Protein AF-0000000080887500 (afdb_homodimer)

Nearest PDB structures (foldseek):
  8gl3-assembly1_A  TM=4.045E-01  e=1.034E+00  synthetic construct
  7uwa-assembly1_i  TM=2.915E-01  e=1.953E+00  Citrus x limon
  6ek8-assembly1_A  TM=2.370E-01  e=5.730E+00  Yersinia enterocolitica
  8gl3-assembly1_A  TM=3.906E-01  e=2.139E+00  synthetic construct
  7uwa-assembly1_i  TM=2.829E-01  e=1.376E+00  Citrus x limon

Organism: NCBI:txid3140254

Structure (mmCIF, N/CA/C/O backbone):
data_AF-0000000080887500-model_v1
#
loop_
_entity.id
_entity.type
_entity.pdbx_description
1 polymer 'Uncharacterized protein'
#
loop_
_atom_site.group_PDB
_atom_site.id
_atom_site.type_symbol
_atom_site.label_atom_id
_atom_site.label_alt_id
_atom_site.label_comp_id
_atom_site.label_asym_id
_atom_site.label_entity_id
_atom_site.label_seq_id
_atom_site.pdbx_PDB_ins_code
_atom_site.Cartn_x
_atom_site.Cartn_y
_atom_site.Cartn_z
_atom_site.occupancy
_atom_site.B_iso_or_equiv
_atom_site.auth_seq_id
_atom_site.auth_comp_id
_atom_site.auth_asym_id
_atom_site.auth_atom_id
_atom_site.pdbx_PDB_model_num
ATOM 1 N N . MET A 1 1 ? 7.699 -33.688 1.015 1 48.28 1 MET A N 1
ATOM 2 C CA . MET A 1 1 ? 7.523 -32.812 2.164 1 48.28 1 MET A CA 1
ATOM 3 C C . MET A 1 1 ? 8.07 -31.422 1.868 1 48.28 1 MET A C 1
ATOM 5 O O . MET A 1 1 ? 7.48 -30.422 2.273 1 48.28 1 MET A O 1
ATOM 9 N N . ALA A 1 2 ? 9.141 -31.25 1.022 1 65.19 2 ALA A N 1
ATOM 10 C CA . ALA A 1 2 ? 9.93 -30.047 0.788 1 65.19 2 ALA A CA 1
ATOM 11 C C . ALA A 1 2 ? 9.258 -29.156 -0.25 1 65.19 2 ALA A C 1
ATOM 13 O O . ALA A 1 2 ? 9.281 -27.922 -0.126 1 65.19 2 ALA A O 1
ATOM 14 N N . ARG A 1 3 ? 8.344 -29.688 -0.955 1 78.69 3 ARG A N 1
ATOM 15 C CA . ARG A 1 3 ? 7.863 -28.938 -2.109 1 78.69 3 ARG A CA 1
ATOM 16 C C . ARG A 1 3 ? 6.805 -27.922 -1.699 1 78.69 3 ARG A C 1
ATOM 18 O O . ARG A 1 3 ? 6.902 -26.75 -2.049 1 78.69 3 ARG A O 1
ATOM 25 N N . PRO A 1 4 ? 5.969 -28.375 -0.811 1 80.69 4 PRO A N 1
ATOM 26 C CA . PRO A 1 4 ? 4.965 -27.406 -0.384 1 80.69 4 PRO A CA 1
ATOM 27 C C . PRO A 1 4 ? 5.57 -26.25 0.413 1 80.69 4 PRO A C 1
ATOM 29 O O . PRO A 1 4 ? 5.094 -25.109 0.322 1 80.69 4 PRO A O 1
ATOM 32 N N . PHE A 1 5 ? 6.551 -26.578 1.214 1 86.88 5 PHE A N 1
ATOM 33 C CA . PHE A 1 5 ? 7.195 -25.531 2.006 1 86.88 5 PHE A CA 1
ATOM 34 C C . PHE A 1 5 ? 7.902 -24.531 1.106 1 86.88 5 PHE A C 1
ATOM 36 O O . PHE A 1 5 ? 7.852 -23.328 1.354 1 86.88 5 PHE A O 1
ATOM 43 N N . ILE A 1 6 ? 8.531 -24.969 0.143 1 86.94 6 ILE A N 1
ATOM 44 C CA . ILE A 1 6 ? 9.219 -24.094 -0.804 1 86.94 6 ILE A CA 1
ATOM 45 C C . ILE A 1 6 ? 8.211 -23.188 -1.506 1 86.94 6 ILE A C 1
ATOM 47 O O . ILE A 1 6 ? 8.461 -22 -1.705 1 86.94 6 ILE A O 1
ATOM 51 N N . ALA A 1 7 ? 7.09 -23.703 -1.762 1 86.5 7 ALA A N 1
ATOM 52 C CA . ALA A 1 7 ? 6.039 -22.922 -2.424 1 86.5 7 ALA A CA 1
ATOM 53 C C . ALA A 1 7 ? 5.512 -21.828 -1.511 1 86.5 7 ALA A C 1
ATOM 55 O O . ALA A 1 7 ? 5.266 -20.703 -1.961 1 86.5 7 ALA A O 1
ATOM 56 N N . VAL A 1 8 ? 5.332 -22.188 -0.29 1 90.38 8 VAL A N 1
ATOM 57 C CA . VAL A 1 8 ? 4.805 -21.234 0.681 1 90.38 8 VAL A CA 1
ATOM 58 C C . VAL A 1 8 ? 5.82 -20.109 0.909 1 90.38 8 VAL A C 1
ATOM 60 O O . VAL A 1 8 ? 5.449 -18.938 0.999 1 90.38 8 VAL A O 1
ATOM 63 N N . THR A 1 9 ? 7.098 -20.453 1.052 1 92.38 9 THR A N 1
ATOM 64 C CA . THR A 1 9 ? 8.117 -19.453 1.284 1 92.38 9 THR A CA 1
ATOM 65 C C . THR A 1 9 ? 8.242 -18.516 0.081 1 92.38 9 THR A C 1
ATOM 67 O O . THR A 1 9 ? 8.445 -17.312 0.24 1 92.38 9 THR A O 1
ATOM 70 N N . LYS A 1 10 ? 8.117 -19.078 -1.082 1 90.62 10 LYS A N 1
ATOM 71 C CA . LYS A 1 10 ? 8.133 -18.25 -2.285 1 90.62 10 LYS A CA 1
ATOM 72 C C . LYS A 1 10 ? 6.93 -17.312 -2.311 1 90.62 10 LYS A C 1
ATOM 74 O O . LYS A 1 10 ? 7.066 -16.141 -2.664 1 90.62 10 LYS A O 1
ATOM 79 N N . PHE A 1 11 ? 5.852 -17.875 -1.937 1 91.5 11 PHE A N 1
ATOM 80 C CA . PHE A 1 11 ? 4.621 -17.094 -1.873 1 91.5 11 PHE A CA 1
ATOM 81 C C . PHE A 1 11 ? 4.766 -15.938 -0.903 1 91.5 11 PHE A C 1
ATOM 83 O O . PHE A 1 11 ? 4.434 -14.797 -1.24 1 91.5 11 PHE A O 1
ATOM 90 N N . VAL A 1 12 ? 5.219 -16.125 0.231 1 94.94 12 VAL A N 1
ATOM 91 C CA . VAL A 1 12 ? 5.379 -15.125 1.271 1 94.94 12 VAL A CA 1
ATOM 92 C C . VAL A 1 12 ? 6.379 -14.062 0.812 1 94.94 12 VAL A C 1
ATOM 94 O O . VAL A 1 12 ? 6.164 -12.867 1.018 1 94.94 12 VAL A O 1
ATOM 97 N N . GLY A 1 13 ? 7.461 -14.531 0.219 1 96.12 13 GLY A N 1
ATOM 98 C CA . GLY A 1 13 ? 8.469 -13.602 -0.266 1 96.12 13 GLY A CA 1
ATOM 99 C C . GLY A 1 13 ? 7.945 -12.641 -1.316 1 96.12 13 GLY A C 1
ATOM 100 O O . GLY A 1 13 ? 8.141 -11.43 -1.21 1 96.12 13 GLY A O 1
ATOM 101 N N . VAL A 1 14 ? 7.188 -13.164 -2.23 1 94.31 14 VAL A N 1
ATOM 102 C CA . VAL A 1 14 ? 6.695 -12.359 -3.344 1 94.31 14 VAL A CA 1
ATOM 103 C C . VAL A 1 14 ? 5.598 -11.414 -2.855 1 94.31 14 VAL A C 1
ATOM 105 O O . VAL A 1 14 ? 5.566 -10.242 -3.234 1 94.31 14 VAL A O 1
ATOM 108 N N . CYS A 1 15 ? 4.766 -11.867 -2.016 1 95.81 15 CYS A N 1
ATOM 109 C CA . CYS A 1 15 ? 3.717 -11.016 -1.458 1 95.81 15 CYS A CA 1
ATOM 110 C C . CYS A 1 15 ? 4.312 -9.875 -0.643 1 95.81 15 CYS A C 1
ATOM 112 O O . CYS A 1 15 ? 3.828 -8.742 -0.702 1 95.81 15 CYS A O 1
ATOM 114 N N . SER A 1 16 ? 5.336 -10.203 0.088 1 97.62 16 SER A N 1
ATOM 115 C CA . SER A 1 16 ? 6 -9.172 0.876 1 97.62 16 SER A CA 1
ATOM 116 C C . SER A 1 16 ? 6.629 -8.109 -0.021 1 97.62 16 SER A C 1
ATOM 118 O O . SER A 1 16 ? 6.566 -6.914 0.279 1 97.62 16 SER A O 1
ATOM 120 N N . LEU A 1 17 ? 7.191 -8.539 -1.079 1 97.25 17 LEU A N 1
ATOM 121 C CA . LEU A 1 17 ? 7.789 -7.613 -2.031 1 97.25 17 LEU A CA 1
ATOM 122 C C . LEU A 1 17 ? 6.723 -6.742 -2.688 1 97.25 17 LEU A C 1
ATOM 124 O O . LEU A 1 17 ? 6.949 -5.555 -2.934 1 97.25 17 LEU A O 1
ATOM 128 N N . GLY A 1 18 ? 5.645 -7.344 -2.996 1 97.25 18 GLY A N 1
ATOM 129 C CA . GLY A 1 18 ? 4.539 -6.574 -3.545 1 97.25 18 GLY A CA 1
ATOM 130 C C . GLY A 1 18 ? 4.031 -5.5 -2.602 1 97.25 18 GLY A C 1
ATOM 131 O O . GLY A 1 18 ? 3.809 -4.359 -3.012 1 97.25 18 GLY A O 1
ATOM 132 N N . LEU A 1 19 ? 3.85 -5.84 -1.393 1 96.88 19 LEU A N 1
ATOM 133 C CA . LEU A 1 19 ? 3.42 -4.887 -0.375 1 96.88 19 LEU A CA 1
ATOM 134 C C . LEU A 1 19 ? 4.445 -3.771 -0.21 1 96.88 19 LEU A C 1
ATOM 136 O O . LEU A 1 19 ? 4.082 -2.596 -0.129 1 96.88 19 LEU A O 1
ATOM 140 N N . LEU A 1 20 ? 5.691 -4.16 -0.183 1 97.44 20 LEU A N 1
ATOM 141 C CA . LEU A 1 20 ? 6.773 -3.191 -0.056 1 97.44 20 LEU A CA 1
ATOM 142 C C . LEU A 1 20 ? 6.742 -2.189 -1.206 1 97.44 20 LEU A C 1
ATOM 144 O O . LEU A 1 20 ? 6.914 -0.987 -0.993 1 97.44 20 LEU A O 1
ATOM 148 N N . THR A 1 21 ? 6.566 -2.631 -2.348 1 97.31 21 THR A N 1
ATOM 149 C CA . THR A 1 21 ? 6.531 -1.783 -3.533 1 97.31 21 THR A CA 1
ATOM 150 C C . THR A 1 21 ? 5.34 -0.83 -3.48 1 97.31 21 THR A C 1
ATOM 152 O O . THR A 1 21 ? 5.477 0.362 -3.762 1 97.31 21 THR A O 1
ATOM 155 N N . GLY A 1 22 ? 4.188 -1.375 -3.131 1 96.5 22 GLY A N 1
ATOM 156 C CA . GLY A 1 22 ? 3.006 -0.537 -3.006 1 96.5 22 GLY A CA 1
ATOM 157 C C . GLY A 1 22 ? 3.141 0.529 -1.935 1 96.5 22 GLY A C 1
ATOM 158 O O . GLY A 1 22 ? 2.762 1.683 -2.148 1 96.5 22 GLY A O 1
ATOM 159 N N . LEU A 1 23 ? 3.619 0.106 -0.824 1 95.12 23 LEU A N 1
ATOM 160 C CA . LEU A 1 23 ? 3.852 1.027 0.283 1 95.12 23 LEU A CA 1
ATOM 161 C C . LEU A 1 23 ? 4.789 2.152 -0.136 1 95.12 23 LEU A C 1
ATOM 163 O O . LEU A 1 23 ? 4.531 3.324 0.155 1 95.12 23 LEU A O 1
ATOM 167 N N . SER A 1 24 ? 5.883 1.78 -0.731 1 95.94 24 SER A N 1
ATOM 168 C CA . SER A 1 24 ? 6.875 2.768 -1.142 1 95.94 24 SER A CA 1
ATOM 169 C C . SER A 1 24 ? 6.324 3.689 -2.225 1 95.94 24 SER A C 1
ATOM 171 O O . SER A 1 24 ? 6.578 4.895 -2.207 1 95.94 24 SER A O 1
ATOM 173 N N . PHE A 1 25 ? 5.641 3.156 -3.137 1 96.25 25 PHE A N 1
ATOM 174 C CA . PHE A 1 25 ? 5.031 3.945 -4.199 1 96.25 25 PHE A CA 1
ATOM 175 C C . PHE A 1 25 ? 4.004 4.918 -3.635 1 96.25 25 PHE A C 1
ATOM 177 O O . PHE A 1 25 ? 3.984 6.094 -4.008 1 96.25 25 PHE A O 1
ATOM 184 N N . GLY A 1 26 ? 3.146 4.453 -2.746 1 94.44 26 GLY A N 1
ATOM 185 C CA . GLY A 1 26 ? 2.143 5.301 -2.115 1 94.44 26 GLY A CA 1
ATOM 186 C C . GLY A 1 26 ? 2.742 6.434 -1.304 1 94.44 26 GLY A C 1
ATOM 187 O O . GLY A 1 26 ? 2.23 7.555 -1.321 1 94.44 26 GLY A O 1
ATOM 188 N N . ALA A 1 27 ? 3.738 6.062 -0.601 1 93.88 27 ALA A N 1
ATOM 189 C CA . ALA A 1 27 ? 4.402 7.086 0.203 1 93.88 27 ALA A CA 1
ATOM 190 C C . ALA A 1 27 ? 5.004 8.172 -0.681 1 93.88 27 ALA A C 1
ATOM 192 O O . ALA A 1 27 ? 4.836 9.367 -0.411 1 93.88 27 ALA A O 1
ATOM 193 N N . SER A 1 28 ? 5.691 7.785 -1.795 1 93.12 28 SER A N 1
ATOM 194 C CA . SER A 1 28 ? 6.395 8.719 -2.668 1 93.12 28 SER A CA 1
ATOM 195 C C . SER A 1 28 ? 5.418 9.523 -3.516 1 93.12 28 SER A C 1
ATOM 197 O O . SER A 1 28 ? 5.625 10.719 -3.748 1 93.12 28 SER A O 1
ATOM 199 N N . PHE A 1 29 ? 4.348 8.945 -3.861 1 90.69 29 PHE A N 1
ATOM 200 C CA . PHE A 1 29 ? 3.43 9.594 -4.793 1 90.69 29 PHE A CA 1
ATOM 201 C C . PHE A 1 29 ? 2.367 10.391 -4.043 1 90.69 29 PHE A C 1
ATOM 203 O O . PHE A 1 29 ? 1.926 11.445 -4.508 1 90.69 29 PHE A O 1
ATOM 210 N N . ALA A 1 30 ? 1.955 9.875 -2.857 1 90.5 30 ALA A N 1
ATOM 211 C CA . ALA A 1 30 ? 0.751 10.445 -2.26 1 90.5 30 ALA A CA 1
ATOM 212 C C . ALA A 1 30 ? 1.05 11.047 -0.889 1 90.5 30 ALA A C 1
ATOM 214 O O . ALA A 1 30 ? 0.877 12.25 -0.678 1 90.5 30 ALA A O 1
ATOM 215 N N . SER A 1 31 ? 1.552 10.25 -0.034 1 91.25 31 SER A N 1
ATOM 216 C CA . SER A 1 31 ? 1.664 10.664 1.362 1 91.25 31 SER A CA 1
ATOM 217 C C . SER A 1 31 ? 2.555 11.891 1.509 1 91.25 31 SER A C 1
ATOM 219 O O . SER A 1 31 ? 2.164 12.875 2.139 1 91.25 31 SER A O 1
ATOM 221 N N . ILE A 1 32 ? 3.719 11.875 0.859 1 92.12 32 ILE A N 1
ATOM 222 C CA . ILE A 1 32 ? 4.68 12.953 1.036 1 92.12 32 ILE A CA 1
ATOM 223 C C . ILE A 1 32 ? 4.172 14.219 0.344 1 92.12 32 ILE A C 1
ATOM 225 O O . ILE A 1 32 ? 4.301 15.32 0.878 1 92.12 32 ILE A O 1
ATOM 229 N N . LYS A 1 33 ? 3.57 14.148 -0.763 1 90 33 LYS A N 1
ATOM 230 C CA . LYS A 1 33 ? 3.045 15.289 -1.499 1 90 33 LYS A CA 1
ATOM 231 C C . LYS A 1 33 ? 1.867 15.922 -0.765 1 90 33 LYS A C 1
ATOM 233 O O . LYS A 1 33 ? 1.679 17.141 -0.814 1 90 33 LYS A O 1
ATOM 238 N N . ALA A 1 34 ? 1.122 15.086 -0.079 1 90.06 34 ALA A N 1
ATOM 239 C CA . ALA A 1 34 ? 0.014 15.609 0.717 1 90.06 34 ALA A CA 1
ATOM 240 C C . ALA A 1 34 ? 0.524 16.469 1.867 1 90.06 34 ALA A C 1
ATOM 242 O O . ALA A 1 34 ? -0.101 17.469 2.227 1 90.06 34 ALA A O 1
ATOM 243 N N . LEU A 1 35 ? 1.611 16.141 2.383 1 88.94 35 LEU A N 1
ATOM 244 C CA . LEU A 1 35 ? 2.186 16.891 3.49 1 88.94 35 LEU A CA 1
ATOM 245 C C . LEU A 1 35 ? 2.688 18.25 3.016 1 88.94 35 LEU A C 1
ATOM 247 O O . LEU A 1 35 ? 2.713 19.219 3.787 1 88.94 35 LEU A O 1
ATOM 251 N N . LEU A 1 36 ? 3.041 18.359 1.72 1 89.62 36 LEU A N 1
ATOM 252 C CA . LEU A 1 36 ? 3.586 19.594 1.156 1 89.62 36 LEU A CA 1
ATOM 253 C C . LEU A 1 36 ? 2.486 20.641 0.949 1 89.62 36 LEU A C 1
ATOM 255 O O . LEU A 1 36 ? 2.771 21.812 0.718 1 89.62 36 LEU A O 1
ATOM 259 N N . THR A 1 37 ? 1.256 20.234 1.153 1 86.31 37 THR A N 1
ATOM 260 C CA . THR A 1 37 ? 0.147 21.172 1.011 1 86.31 37 THR A CA 1
ATOM 261 C C . THR A 1 37 ? -0.108 21.906 2.322 1 86.31 37 THR A C 1
ATOM 263 O O . THR A 1 37 ? -0.852 22.891 2.352 1 86.31 37 THR A O 1
ATOM 266 N N . LEU A 1 38 ? 0.484 21.516 3.373 1 84.38 38 LEU A N 1
ATOM 267 C CA . LEU A 1 38 ? 0.31 22.172 4.664 1 84.38 38 LEU A CA 1
ATOM 268 C C . LEU A 1 38 ? 0.981 23.547 4.668 1 84.38 38 LEU A C 1
ATOM 270 O O . LEU A 1 38 ? 2.094 23.703 4.156 1 84.38 38 LEU A O 1
ATOM 274 N N . PRO A 1 39 ? 0.325 24.547 5.273 1 84.06 39 PRO A N 1
ATOM 275 C CA . PRO A 1 39 ? 0.876 25.906 5.281 1 84.06 39 PRO A CA 1
ATOM 276 C C . PRO A 1 39 ? 2.043 26.062 6.254 1 84.06 39 PRO A C 1
ATOM 278 O O . PRO A 1 39 ? 2.939 26.875 6.023 1 84.06 39 PRO A O 1
ATOM 281 N N . SER A 1 40 ? 2.17 25.312 7.273 1 86.69 40 SER A N 1
ATOM 282 C CA . SER A 1 40 ? 3.23 25.375 8.273 1 86.69 40 SER A CA 1
ATOM 283 C C . SER A 1 40 ? 4.309 24.328 8.008 1 86.69 40 SER A C 1
ATOM 285 O O . SER A 1 40 ? 4.031 23.125 8.016 1 86.69 40 SER A O 1
ATOM 287 N N . ALA A 1 41 ? 5.539 24.844 7.797 1 87.62 41 ALA A N 1
ATOM 288 C CA . ALA A 1 41 ? 6.656 23.953 7.512 1 87.62 41 ALA A CA 1
ATOM 289 C C . ALA A 1 41 ? 6.973 23.078 8.719 1 87.62 41 ALA A C 1
ATOM 291 O O . ALA A 1 41 ? 7.191 21.859 8.578 1 87.62 41 ALA A O 1
ATOM 292 N N . PRO A 1 42 ? 6.938 23.609 9.922 1 87.69 42 PRO A N 1
ATOM 293 C CA . PRO A 1 42 ? 7.191 22.75 11.086 1 87.69 42 PRO A CA 1
ATOM 294 C C . PRO A 1 42 ? 6.117 21.688 11.281 1 87.69 42 PRO A C 1
ATOM 296 O O . PRO A 1 42 ? 6.426 20.562 11.695 1 87.69 42 PRO A O 1
ATOM 299 N N . ALA A 1 43 ? 4.918 22.031 10.992 1 86.06 43 ALA A N 1
ATOM 300 C CA . ALA A 1 43 ? 3.844 21.047 11.086 1 86.06 43 ALA A CA 1
ATOM 301 C C . ALA A 1 43 ? 4.012 19.938 10.039 1 86.06 43 ALA A C 1
ATOM 303 O O . ALA A 1 43 ? 3.791 18.766 10.328 1 86.06 43 ALA A O 1
ATOM 304 N N . ALA A 1 44 ? 4.406 20.328 8.859 1 89.25 44 ALA A N 1
ATOM 305 C CA . ALA A 1 44 ? 4.668 19.359 7.801 1 89.25 44 ALA A CA 1
ATOM 306 C C . ALA A 1 44 ? 5.805 18.406 8.188 1 89.25 44 ALA A C 1
ATOM 308 O O . ALA A 1 44 ? 5.742 17.203 7.918 1 89.25 44 ALA A O 1
ATOM 309 N N . HIS A 1 45 ? 6.82 18.969 8.797 1 91.44 45 HIS A N 1
ATOM 310 C CA . HIS A 1 45 ? 7.965 18.156 9.188 1 91.44 45 HIS A CA 1
ATOM 311 C C . HIS A 1 45 ? 7.594 17.172 10.297 1 91.44 45 HIS A C 1
ATOM 313 O O . HIS A 1 45 ? 8.094 16.047 10.336 1 91.44 45 HIS A O 1
ATOM 319 N N . ARG A 1 46 ? 6.789 17.609 11.18 1 88.06 46 ARG A N 1
ATOM 320 C CA . ARG A 1 46 ? 6.332 16.719 12.242 1 88.06 46 ARG A CA 1
ATOM 321 C C . ARG A 1 46 ? 5.574 15.531 11.664 1 88.06 46 ARG A C 1
ATOM 323 O O . ARG A 1 46 ? 5.812 14.391 12.062 1 88.06 46 ARG A O 1
ATOM 330 N N . SER A 1 47 ? 4.664 15.789 10.805 1 89.38 47 SER A N 1
ATOM 331 C CA . SER A 1 47 ? 3.912 14.719 10.156 1 89.38 47 SER A CA 1
ATOM 332 C C . SER A 1 47 ? 4.824 13.836 9.305 1 89.38 47 SER A C 1
ATOM 334 O O . SER A 1 47 ? 4.602 12.625 9.203 1 89.38 47 SER A O 1
ATOM 336 N N . PHE A 1 48 ? 5.781 14.516 8.633 1 93 48 PHE A N 1
ATOM 337 C CA . PHE A 1 48 ? 6.758 13.781 7.832 1 93 48 PHE A CA 1
ATOM 338 C C . PHE A 1 48 ? 7.531 12.797 8.695 1 93 48 PHE A C 1
ATOM 340 O O . PHE A 1 48 ? 7.711 11.633 8.312 1 93 48 PHE A O 1
ATOM 347 N N . THR A 1 49 ? 7.984 13.219 9.844 1 92.94 49 THR A N 1
ATOM 348 C CA . THR A 1 49 ? 8.734 12.359 10.75 1 92.94 49 THR A CA 1
ATOM 349 C C . THR A 1 49 ? 7.859 11.227 11.273 1 92.94 49 THR A C 1
ATOM 351 O O . THR A 1 49 ? 8.305 10.078 11.344 1 92.94 49 THR A O 1
ATOM 354 N N . ALA A 1 50 ? 6.652 11.539 11.602 1 92.31 50 ALA A N 1
ATOM 355 C CA . ALA A 1 50 ? 5.727 10.508 12.055 1 92.31 50 ALA A CA 1
ATOM 356 C C . ALA A 1 50 ? 5.461 9.484 10.953 1 92.31 50 ALA A C 1
ATOM 358 O O . ALA A 1 50 ? 5.422 8.281 11.211 1 92.31 50 ALA A O 1
ATOM 359 N N . LEU A 1 51 ? 5.242 9.945 9.766 1 93.12 51 LEU A N 1
ATOM 360 C CA . LEU A 1 51 ? 4.98 9.078 8.617 1 93.12 51 LEU A CA 1
ATOM 361 C C . LEU A 1 51 ? 6.172 8.164 8.352 1 93.12 51 LEU A C 1
ATOM 363 O O . LEU A 1 51 ? 6 6.953 8.188 1 93.12 51 LEU A O 1
ATOM 367 N N . THR A 1 52 ? 7.375 8.773 8.25 1 93.69 52 THR A N 1
ATOM 368 C CA . THR A 1 52 ? 8.57 7.996 7.934 1 93.69 52 THR A CA 1
ATOM 369 C C . THR A 1 52 ? 8.852 6.969 9.031 1 93.69 52 THR A C 1
ATOM 371 O O . THR A 1 52 ? 9.32 5.867 8.742 1 93.69 52 THR A O 1
ATOM 374 N N . ASN A 1 53 ? 8.578 7.305 10.32 1 93.31 53 ASN A N 1
ATOM 375 C CA . ASN A 1 53 ? 8.727 6.352 11.414 1 93.31 53 ASN A CA 1
ATOM 376 C C . ASN A 1 53 ? 7.766 5.176 11.266 1 93.31 53 ASN A C 1
ATOM 378 O O . ASN A 1 53 ? 8.156 4.023 11.453 1 93.31 53 ASN A O 1
ATOM 382 N N . ARG A 1 54 ? 6.57 5.422 10.938 1 91.56 54 ARG A N 1
ATOM 383 C CA . ARG A 1 54 ? 5.578 4.367 10.758 1 91.56 54 ARG A CA 1
ATOM 384 C C . ARG A 1 54 ? 5.891 3.52 9.531 1 91.56 54 ARG A C 1
ATOM 386 O O . ARG A 1 54 ? 5.699 2.303 9.547 1 91.56 54 ARG A O 1
ATOM 393 N N . LEU A 1 55 ? 6.281 4.152 8.484 1 93.69 55 LEU A N 1
ATOM 394 C CA . LEU A 1 55 ? 6.668 3.416 7.289 1 93.69 55 LEU A CA 1
ATOM 395 C C . LEU A 1 55 ? 7.836 2.479 7.582 1 93.69 55 LEU A C 1
ATOM 397 O O . LEU A 1 55 ? 7.809 1.309 7.195 1 93.69 55 LEU A O 1
ATOM 401 N N . THR A 1 56 ? 8.859 3.01 8.281 1 93.06 56 THR A N 1
ATOM 402 C CA . THR A 1 56 ? 10.016 2.182 8.633 1 93.06 56 THR A CA 1
ATOM 403 C C . THR A 1 56 ? 9.586 1.003 9.5 1 93.06 56 THR A C 1
ATOM 405 O O . THR A 1 56 ? 10.109 -0.105 9.352 1 93.06 56 THR A O 1
ATOM 408 N N . ALA A 1 57 ? 8.641 1.165 10.344 1 92.75 57 ALA A N 1
ATOM 409 C CA . ALA A 1 57 ? 8.148 0.134 11.25 1 92.75 57 ALA A CA 1
ATOM 410 C C . ALA A 1 57 ? 7.496 -1.01 10.477 1 92.75 57 ALA A C 1
ATOM 412 O O . ALA A 1 57 ? 7.484 -2.154 10.938 1 92.75 57 ALA A O 1
ATOM 413 N N . ILE A 1 58 ? 6.969 -0.754 9.375 1 93 58 ILE A N 1
ATOM 414 C CA . ILE A 1 58 ? 6.289 -1.808 8.633 1 93 58 ILE A CA 1
ATOM 415 C C . ILE A 1 58 ? 7.191 -2.297 7.496 1 93 58 ILE A C 1
ATOM 417 O O . ILE A 1 58 ? 7.184 -3.482 7.16 1 93 58 ILE A O 1
ATOM 421 N N . THR A 1 59 ? 7.949 -1.409 6.887 1 95.88 59 THR A N 1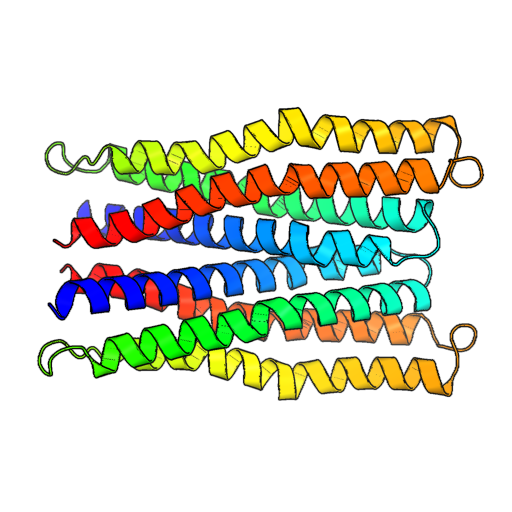
ATOM 422 C CA . THR A 1 59 ? 8.781 -1.813 5.758 1 95.88 59 THR A CA 1
ATOM 423 C C . THR A 1 59 ? 9.953 -2.668 6.23 1 95.88 59 THR A C 1
ATOM 425 O O . THR A 1 59 ? 10.406 -3.564 5.512 1 95.88 59 THR A O 1
ATOM 428 N N . THR A 1 60 ? 10.531 -2.422 7.449 1 95.69 60 THR A N 1
ATOM 429 C CA . THR A 1 60 ? 11.672 -3.172 7.957 1 95.69 60 THR A CA 1
ATOM 430 C C . THR A 1 60 ? 11.336 -4.652 8.094 1 95.69 60 THR A C 1
ATOM 432 O O . THR A 1 60 ? 11.992 -5.508 7.5 1 95.69 60 THR A O 1
ATOM 435 N N . PRO A 1 61 ? 10.305 -4.98 8.82 1 95.94 61 PRO A N 1
ATOM 436 C CA . PRO A 1 61 ? 9.992 -6.406 8.898 1 95.94 61 PRO A CA 1
ATOM 437 C C . PRO A 1 61 ? 9.57 -6.996 7.555 1 95.94 61 PRO A C 1
ATOM 439 O O . PRO A 1 61 ? 9.836 -8.172 7.281 1 95.94 61 PRO A O 1
ATOM 442 N N . LEU A 1 62 ? 8.883 -6.309 6.758 1 96.56 62 LEU A N 1
ATOM 443 C CA . LEU A 1 62 ? 8.523 -6.801 5.43 1 96.56 62 LEU A CA 1
ATOM 444 C C . LEU A 1 62 ? 9.766 -7.121 4.613 1 96.56 62 LEU A C 1
ATOM 446 O O . LEU A 1 62 ? 9.789 -8.109 3.875 1 96.56 62 LEU A O 1
ATOM 450 N N . THR A 1 63 ? 10.727 -6.168 4.711 1 97.81 63 THR A N 1
ATOM 451 C CA . THR A 1 63 ? 11.992 -6.402 4.02 1 97.81 63 THR A CA 1
ATOM 452 C C . THR A 1 63 ? 12.656 -7.68 4.523 1 97.81 63 THR A C 1
ATOM 454 O O . THR A 1 63 ? 13.125 -8.492 3.727 1 97.81 63 THR A O 1
ATOM 457 N N . ILE A 1 64 ? 12.75 -7.844 5.789 1 97.5 64 ILE A N 1
ATOM 458 C CA . ILE A 1 64 ? 13.336 -9.039 6.383 1 97.5 64 ILE A CA 1
ATOM 459 C C . ILE A 1 64 ? 12.547 -10.273 5.957 1 97.5 64 ILE A C 1
ATOM 461 O O . ILE A 1 64 ? 13.125 -11.281 5.551 1 97.5 64 ILE A O 1
ATOM 465 N N . LEU A 1 65 ? 11.227 -10.195 6.027 1 97.19 65 LEU A N 1
ATOM 466 C CA . LEU A 1 65 ? 10.359 -11.305 5.668 1 97.19 65 LEU A CA 1
ATOM 467 C C . LEU A 1 65 ? 10.547 -11.695 4.203 1 97.19 65 LEU A C 1
ATOM 469 O O . LEU A 1 65 ? 10.625 -12.875 3.877 1 97.19 65 LEU A O 1
ATOM 473 N N . ALA A 1 66 ? 10.531 -10.703 3.367 1 97.44 66 ALA A N 1
ATOM 474 C CA . ALA A 1 66 ? 10.734 -10.969 1.944 1 97.44 66 ALA A CA 1
ATOM 475 C C . ALA A 1 66 ? 12.086 -11.648 1.7 1 97.44 66 ALA A C 1
ATOM 477 O O . ALA A 1 66 ? 12.148 -12.688 1.033 1 97.44 66 ALA A O 1
ATOM 478 N N . THR A 1 67 ? 13.164 -11.094 2.252 1 97.31 67 THR A N 1
ATOM 479 C CA . THR A 1 67 ? 14.523 -11.578 2.023 1 97.31 67 THR A CA 1
ATOM 480 C C . THR A 1 67 ? 14.695 -12.977 2.611 1 97.31 67 THR A C 1
ATOM 482 O O . THR A 1 67 ? 15.172 -13.891 1.93 1 97.31 67 THR A O 1
ATOM 485 N N . LEU A 1 68 ? 14.312 -13.195 3.818 1 96.5 68 LEU A N 1
ATOM 486 C CA . LEU A 1 68 ? 14.5 -14.477 4.48 1 96.5 68 LEU A CA 1
ATOM 487 C C . LEU A 1 68 ? 13.656 -15.562 3.809 1 96.5 68 LEU A C 1
ATOM 489 O O . LEU A 1 68 ? 14.102 -16.703 3.682 1 96.5 68 LEU A O 1
ATOM 493 N N . SER A 1 69 ? 12.445 -15.242 3.455 1 96.56 69 SER A N 1
ATOM 494 C CA . SER A 1 69 ? 11.586 -16.219 2.805 1 96.56 69 SER A CA 1
ATOM 495 C C . SER A 1 69 ? 12.172 -16.672 1.471 1 96.56 69 SER A C 1
ATOM 497 O O . SER A 1 69 ? 12.164 -17.859 1.154 1 96.56 69 SER A O 1
ATOM 499 N N . LEU A 1 70 ? 12.695 -15.781 0.692 1 95.19 70 LEU A N 1
ATOM 500 C CA . LEU A 1 70 ? 13.234 -16.125 -0.621 1 95.19 70 LEU A CA 1
ATOM 501 C C . LEU A 1 70 ? 14.562 -16.859 -0.489 1 95.19 70 LEU A C 1
ATOM 503 O O . LEU A 1 70 ? 14.844 -17.781 -1.266 1 95.19 70 LEU A O 1
ATOM 507 N N . ILE A 1 71 ? 15.414 -16.438 0.493 1 95 71 ILE A N 1
ATOM 508 C CA . ILE A 1 71 ? 16.656 -17.156 0.741 1 95 71 ILE A CA 1
ATOM 509 C C . ILE A 1 71 ? 16.359 -18.578 1.218 1 95 71 ILE A C 1
ATOM 511 O O . ILE A 1 71 ? 17.016 -19.531 0.806 1 95 71 ILE A O 1
ATOM 515 N N . THR A 1 72 ? 15.406 -18.688 2.064 1 93.81 72 THR A N 1
ATOM 516 C CA . THR A 1 72 ? 15 -20 2.553 1 93.81 72 THR A CA 1
ATOM 517 C C . THR A 1 72 ? 14.492 -20.875 1.407 1 93.81 72 THR A C 1
ATOM 519 O O . THR A 1 72 ? 14.82 -22.062 1.331 1 93.81 72 THR A O 1
ATOM 522 N N . SER A 1 73 ? 13.68 -20.281 0.541 1 90.5 73 SER A N 1
ATOM 523 C CA . SER A 1 73 ? 13.195 -21 -0.624 1 90.5 73 SER A CA 1
ATOM 524 C C . SER A 1 73 ? 14.344 -21.5 -1.489 1 90.5 73 SER A C 1
ATOM 526 O O . SER A 1 73 ? 14.32 -22.625 -1.98 1 90.5 73 SER A O 1
ATOM 528 N N . TYR A 1 74 ? 15.32 -20.719 -1.688 1 91.12 74 TYR A N 1
ATOM 529 C CA . TYR A 1 74 ? 16.484 -21.094 -2.49 1 91.12 74 TYR A CA 1
ATOM 530 C C . TYR A 1 74 ? 17.266 -22.219 -1.833 1 91.12 74 TYR A C 1
ATOM 532 O O . TYR A 1 74 ? 17.672 -23.172 -2.504 1 91.12 74 TYR A O 1
ATOM 540 N N . THR A 1 75 ? 17.531 -22.125 -0.555 1 90.38 75 THR A N 1
ATOM 541 C CA . THR A 1 75 ? 18.375 -23.062 0.175 1 90.38 75 THR A CA 1
ATOM 542 C C . THR A 1 75 ? 17.688 -24.422 0.28 1 90.38 75 THR A C 1
ATOM 544 O O . THR A 1 75 ? 18.344 -25.453 0.276 1 90.38 75 THR A O 1
ATOM 547 N N . LEU A 1 76 ? 16.406 -24.453 0.352 1 87.56 76 LEU A N 1
ATOM 548 C CA . LEU A 1 76 ? 15.672 -25.703 0.524 1 87.56 76 LEU A CA 1
ATOM 549 C C . LEU A 1 76 ? 15.359 -26.344 -0.825 1 87.56 76 LEU A C 1
ATOM 551 O O . LEU A 1 76 ? 14.969 -27.5 -0.889 1 87.56 76 LEU A O 1
ATOM 555 N N . SER A 1 77 ? 15.469 -25.578 -1.838 1 82.81 77 SER A N 1
ATOM 556 C CA . SER A 1 77 ? 15.203 -26.125 -3.168 1 82.81 77 SER A CA 1
ATOM 557 C C . SER A 1 77 ? 16.281 -27.125 -3.58 1 82.81 77 SER A C 1
ATOM 559 O O . SER A 1 77 ? 17.469 -26.922 -3.305 1 82.81 77 SER A O 1
ATOM 561 N N . PRO A 1 78 ? 15.922 -28.219 -4.141 1 77.62 78 PRO A N 1
ATOM 562 C CA . PRO A 1 78 ? 16.922 -29.172 -4.641 1 77.62 78 PRO A CA 1
ATOM 563 C C . PRO A 1 78 ? 17.828 -28.578 -5.707 1 77.62 78 PRO A C 1
ATOM 565 O O . PRO A 1 78 ? 17.453 -27.609 -6.375 1 77.62 78 PRO A O 1
ATOM 568 N N . ARG A 1 79 ? 19.016 -29.188 -5.742 1 75 79 ARG A N 1
ATOM 569 C CA . ARG A 1 79 ? 20.078 -28.656 -6.598 1 75 79 ARG A CA 1
ATOM 570 C C . ARG A 1 79 ? 19.562 -28.438 -8.023 1 75 79 ARG A C 1
ATOM 572 O O . ARG A 1 79 ? 19.906 -27.453 -8.664 1 75 79 ARG A O 1
ATOM 579 N N . ARG A 1 80 ? 18.719 -29.281 -8.477 1 69.5 80 ARG A N 1
ATOM 580 C CA . ARG A 1 80 ? 18.219 -29.203 -9.844 1 69.5 80 ARG A CA 1
ATOM 581 C C . ARG A 1 80 ? 17.219 -28.062 -10 1 69.5 80 ARG A C 1
ATOM 583 O O . ARG A 1 80 ? 16.984 -27.578 -11.109 1 69.5 80 ARG A O 1
ATOM 590 N N . PHE A 1 81 ? 16.734 -27.594 -8.828 1 66.19 81 PHE A N 1
ATOM 591 C CA . PHE A 1 81 ? 15.68 -26.594 -8.891 1 66.19 81 PHE A CA 1
ATOM 592 C C . PHE A 1 81 ? 16.109 -25.281 -8.242 1 66.19 81 PHE A C 1
ATOM 594 O O . PHE A 1 81 ? 15.281 -24.438 -7.926 1 66.19 81 PHE A O 1
ATOM 601 N N . LYS A 1 82 ? 17.422 -25.312 -8.047 1 70.56 82 LYS A N 1
ATOM 602 C CA . LYS A 1 82 ? 17.938 -24.031 -7.531 1 70.56 82 LYS A CA 1
ATOM 603 C C . LYS A 1 82 ? 18.016 -23 -8.641 1 70.56 82 LYS A C 1
ATOM 605 O O . LYS A 1 82 ? 18.828 -23.125 -9.562 1 70.56 82 LYS A O 1
ATOM 610 N N . HIS A 1 83 ? 17.156 -22.062 -8.625 1 75.56 83 HIS A N 1
ATOM 611 C CA . HIS A 1 83 ? 17.109 -20.969 -9.586 1 75.56 83 HIS A CA 1
ATOM 612 C C . HIS A 1 83 ? 17.797 -19.734 -9.023 1 75.56 83 HIS A C 1
ATOM 614 O O . HIS A 1 83 ? 17.328 -19.141 -8.047 1 75.56 83 HIS A O 1
ATOM 620 N N . PRO A 1 84 ? 18.891 -19.297 -9.586 1 81.81 84 PRO A N 1
ATOM 621 C CA . PRO A 1 84 ? 19.641 -18.141 -9.086 1 81.81 84 PRO A CA 1
ATOM 622 C C . PRO A 1 84 ? 18.781 -16.875 -9.023 1 81.81 84 PRO A C 1
ATOM 624 O O . PRO A 1 84 ? 19.125 -15.938 -8.289 1 81.81 84 PRO A O 1
ATOM 627 N N . TYR A 1 85 ? 17.688 -16.859 -9.742 1 84.88 85 TYR A N 1
ATOM 628 C CA . TYR A 1 85 ? 16.828 -15.672 -9.727 1 84.88 85 TYR A CA 1
ATOM 629 C C . TYR A 1 85 ? 16.297 -15.406 -8.32 1 84.88 85 TYR A C 1
ATOM 631 O O . TYR A 1 85 ? 16.047 -14.258 -7.949 1 84.88 85 TYR A O 1
ATOM 639 N N . LEU A 1 86 ? 16.188 -16.375 -7.535 1 88.81 86 LEU A N 1
ATOM 640 C CA . LEU A 1 86 ? 15.695 -16.203 -6.172 1 88.81 86 LEU A CA 1
ATOM 641 C C . LEU A 1 86 ? 16.672 -15.406 -5.32 1 88.81 86 LEU A C 1
ATOM 643 O O . LEU A 1 86 ? 16.266 -14.594 -4.496 1 88.81 86 LEU A O 1
ATOM 647 N N . LEU A 1 87 ? 17.922 -15.641 -5.578 1 90.5 87 LEU A N 1
ATOM 648 C CA . LEU A 1 87 ? 18.938 -14.906 -4.836 1 90.5 87 LEU A CA 1
ATOM 649 C C . LEU A 1 87 ? 18.969 -13.445 -5.254 1 90.5 87 LEU A C 1
ATOM 651 O O . LEU A 1 87 ? 19.109 -12.555 -4.41 1 90.5 87 LEU A O 1
ATOM 655 N N . PHE A 1 88 ? 18.781 -13.219 -6.508 1 92.25 88 PHE A N 1
ATOM 656 C CA . PHE A 1 88 ? 18.734 -11.852 -7.004 1 92.25 88 PHE A CA 1
ATOM 657 C C . PHE A 1 88 ? 17.5 -11.125 -6.473 1 92.25 88 PHE A C 1
ATOM 659 O O . PHE A 1 88 ? 17.594 -9.961 -6.062 1 92.25 88 PHE A O 1
ATOM 666 N N . THR A 1 89 ? 16.391 -11.789 -6.469 1 94.38 89 THR A N 1
ATOM 667 C CA . THR A 1 89 ? 15.148 -11.211 -5.977 1 94.38 89 THR A CA 1
ATOM 668 C C . THR A 1 89 ? 15.242 -10.922 -4.48 1 94.38 89 THR A C 1
ATOM 670 O O . THR A 1 89 ? 14.703 -9.922 -4.004 1 94.38 89 THR A O 1
ATOM 673 N N . ALA A 1 90 ? 15.922 -11.742 -3.783 1 95.81 90 ALA A N 1
ATOM 674 C CA . ALA A 1 90 ? 16.062 -11.578 -2.34 1 95.81 90 ALA A CA 1
ATOM 675 C C . ALA A 1 90 ? 17 -10.414 -2.012 1 95.81 90 ALA A C 1
ATOM 677 O O . ALA A 1 90 ? 16.891 -9.805 -0.949 1 95.81 90 ALA A O 1
ATOM 678 N N . ALA A 1 91 ? 17.922 -10.086 -2.854 1 96.44 91 ALA A N 1
ATOM 679 C CA . ALA A 1 91 ? 18.922 -9.047 -2.617 1 96.44 91 ALA A CA 1
ATOM 680 C C . ALA A 1 91 ? 18.312 -7.656 -2.812 1 96.44 91 ALA A C 1
ATOM 682 O O . ALA A 1 91 ? 18.781 -6.68 -2.223 1 96.44 91 ALA A O 1
ATOM 683 N N . LEU A 1 92 ? 17.25 -7.559 -3.561 1 97.5 92 LEU A N 1
ATOM 684 C CA . LEU A 1 92 ? 16.75 -6.258 -3.99 1 97.5 92 LEU A CA 1
ATOM 685 C C . LEU A 1 92 ? 16.094 -5.52 -2.826 1 97.5 92 LEU A C 1
ATOM 687 O O . LEU A 1 92 ? 16.359 -4.332 -2.613 1 97.5 92 LEU A O 1
ATOM 691 N N . PRO A 1 93 ? 15.242 -6.191 -2.037 1 97.25 93 PRO A N 1
ATOM 692 C CA . PRO A 1 93 ? 14.719 -5.461 -0.878 1 97.25 93 PRO A CA 1
ATOM 693 C C . PRO A 1 93 ? 15.812 -5.086 0.121 1 97.25 93 PRO A C 1
ATOM 695 O O . PRO A 1 93 ? 15.727 -4.043 0.775 1 97.25 93 PRO A O 1
ATOM 698 N N . LEU A 1 94 ? 16.859 -5.871 0.24 1 96.62 94 LEU A N 1
ATOM 699 C CA . LEU A 1 94 ? 18 -5.543 1.102 1 96.62 94 LEU A CA 1
ATOM 700 C C . LEU A 1 94 ? 18.766 -4.34 0.556 1 96.62 94 LEU A C 1
ATOM 702 O O . LEU A 1 94 ? 19.172 -3.463 1.318 1 96.62 94 LEU A O 1
ATOM 706 N N . LEU A 1 95 ? 18.953 -4.363 -0.698 1 97.38 95 LEU A N 1
ATOM 707 C CA . LEU A 1 95 ? 19.609 -3.229 -1.347 1 97.38 95 LEU A CA 1
ATOM 708 C C . LEU A 1 95 ? 18.766 -1.963 -1.189 1 97.38 95 LEU A C 1
ATOM 710 O O . LEU A 1 95 ? 19.312 -0.871 -1.017 1 97.38 95 LEU A O 1
ATOM 714 N N . SER A 1 96 ? 17.438 -2.129 -1.307 1 97.5 96 SER A N 1
ATOM 715 C CA . SER A 1 96 ? 16.531 -1 -1.123 1 97.5 96 SER A CA 1
ATOM 716 C C . SER A 1 96 ? 16.641 -0.427 0.286 1 97.5 96 SER A C 1
ATOM 718 O O . SER A 1 96 ? 16.672 0.792 0.467 1 97.5 96 SER A O 1
ATOM 720 N N . ALA A 1 97 ? 16.688 -1.262 1.226 1 96.69 97 ALA A N 1
ATOM 721 C CA . ALA A 1 97 ? 16.859 -0.835 2.613 1 96.69 97 ALA A CA 1
ATOM 722 C C . ALA A 1 97 ? 18.203 -0.137 2.809 1 96.69 97 ALA A C 1
ATOM 724 O O . ALA A 1 97 ? 18.297 0.852 3.541 1 96.69 97 ALA A O 1
ATOM 725 N N . GLY A 1 98 ? 19.25 -0.681 2.264 1 96.81 98 GLY A N 1
ATOM 726 C CA . GLY A 1 98 ? 20.547 -0.026 2.299 1 96.81 98 GLY A CA 1
ATOM 727 C C . GLY A 1 98 ? 20.547 1.344 1.647 1 96.81 98 GLY A C 1
ATOM 728 O O . GLY A 1 98 ? 21.141 2.291 2.176 1 96.81 98 GLY A O 1
ATOM 729 N N . TYR A 1 99 ? 19.906 1.388 0.5 1 97.19 99 TYR A N 1
ATOM 730 C CA . TYR A 1 99 ? 19.766 2.66 -0.195 1 97.19 99 TYR A CA 1
ATOM 731 C C . TYR A 1 99 ? 19.062 3.688 0.695 1 97.19 99 TYR A C 1
ATOM 733 O O . TYR A 1 99 ? 19.5 4.844 0.764 1 97.19 99 TYR A O 1
ATOM 741 N N . ALA A 1 100 ? 18 3.303 1.328 1 96.25 100 ALA A N 1
ATOM 742 C CA . ALA A 1 100 ? 17.266 4.195 2.23 1 96.25 100 ALA A CA 1
ATOM 743 C C . ALA A 1 100 ? 18.172 4.672 3.367 1 96.25 100 ALA A C 1
ATOM 745 O O . ALA A 1 100 ? 18.141 5.848 3.742 1 96.25 100 ALA A O 1
ATOM 746 N N . GLN A 1 101 ? 18.953 3.855 3.891 1 95.69 101 GLN A N 1
ATOM 747 C CA . GLN A 1 101 ? 19.844 4.191 5.004 1 95.69 101 GLN A CA 1
ATOM 748 C C . GLN A 1 101 ? 20.938 5.152 4.562 1 95.69 101 GLN A C 1
ATOM 750 O O . GLN A 1 101 ? 21.344 6.027 5.328 1 95.69 101 GLN A O 1
ATOM 755 N N . VAL A 1 102 ? 21.422 5.004 3.365 1 96.75 102 VAL A N 1
ATOM 756 C CA . VAL A 1 102 ? 22.594 5.762 2.916 1 96.75 102 VAL A CA 1
ATOM 757 C C . VAL A 1 102 ? 22.141 7.066 2.264 1 96.75 102 VAL A C 1
ATOM 759 O O . VAL A 1 102 ? 22.844 8.07 2.316 1 96.75 102 VAL A O 1
ATOM 762 N N . VAL A 1 103 ? 21 7.07 1.663 1 96.94 103 VAL A N 1
ATOM 763 C CA . VAL A 1 103 ? 20.594 8.219 0.865 1 96.94 103 VAL A CA 1
ATOM 764 C C . VAL A 1 103 ? 19.484 8.977 1.585 1 96.94 103 VAL A C 1
ATOM 766 O O . VAL A 1 103 ? 19.531 10.211 1.696 1 96.94 103 VAL A O 1
ATOM 769 N N . LEU A 1 104 ? 18.484 8.305 2.15 1 96.75 104 LEU A N 1
ATOM 770 C CA . LEU A 1 104 ? 17.297 8.953 2.705 1 96.75 104 LEU A CA 1
ATOM 771 C C . LEU A 1 104 ? 17.531 9.336 4.164 1 96.75 104 LEU A C 1
ATOM 773 O O . LEU A 1 104 ? 17.125 10.422 4.59 1 96.75 104 LEU A O 1
ATOM 777 N N . ALA A 1 105 ? 18.141 8.531 4.902 1 95.62 105 ALA A N 1
ATOM 778 C CA . ALA A 1 105 ? 18.312 8.758 6.332 1 95.62 105 ALA A CA 1
ATOM 779 C C . ALA A 1 105 ? 19.094 10.047 6.594 1 95.62 105 ALA A C 1
ATOM 781 O O . ALA A 1 105 ? 18.703 10.852 7.441 1 95.62 105 ALA A O 1
ATOM 782 N N . PRO A 1 106 ? 20.203 10.273 5.898 1 96.38 106 PRO A N 1
ATOM 783 C CA . PRO A 1 106 ? 20.922 11.523 6.129 1 96.38 106 PRO A CA 1
ATOM 784 C C . PRO A 1 106 ? 20.094 12.758 5.781 1 96.38 106 PRO A C 1
ATOM 786 O O . PRO A 1 106 ? 20.25 13.805 6.414 1 96.38 106 PRO A O 1
ATOM 789 N N . LYS A 1 107 ? 19.25 12.703 4.785 1 95.81 107 LYS A N 1
ATOM 790 C CA . LYS A 1 107 ? 18.391 13.82 4.402 1 95.81 107 LYS A CA 1
ATOM 791 C C . LYS A 1 107 ? 17.359 14.125 5.492 1 95.81 107 LYS A C 1
ATOM 793 O O . LYS A 1 107 ? 17.062 15.289 5.754 1 95.81 107 LYS A O 1
ATOM 798 N N . ALA A 1 108 ? 16.781 13.102 6.023 1 94.94 108 ALA A N 1
ATOM 799 C CA . ALA A 1 108 ? 15.844 13.266 7.129 1 94.94 108 ALA A CA 1
ATOM 800 C C . ALA A 1 108 ? 16.547 13.836 8.359 1 94.94 108 ALA A C 1
ATOM 802 O O . ALA A 1 108 ? 15.977 14.688 9.062 1 94.94 108 ALA A O 1
ATOM 803 N N . ALA A 1 109 ? 17.719 13.391 8.625 1 94.94 109 ALA A N 1
ATOM 804 C CA . ALA A 1 109 ? 18.484 13.867 9.773 1 94.94 109 ALA A CA 1
ATOM 805 C C . ALA A 1 109 ? 18.844 15.344 9.625 1 94.94 109 ALA A C 1
ATOM 807 O O . ALA A 1 109 ? 18.875 16.078 10.602 1 94.94 109 ALA A O 1
ATOM 808 N N . ARG A 1 110 ? 19.156 15.703 8.461 1 94.44 110 ARG A N 1
ATOM 809 C CA . ARG A 1 110 ? 19.5 17.094 8.188 1 94.44 110 ARG A CA 1
ATOM 810 C C . ARG A 1 110 ? 18.328 18.016 8.508 1 94.44 110 ARG A C 1
ATOM 812 O O . ARG A 1 110 ? 18.5 19.078 9.117 1 94.44 110 ARG A O 1
ATOM 819 N N . MET A 1 111 ? 17.156 17.672 8.133 1 94.25 111 MET A N 1
ATOM 820 C CA . MET A 1 111 ? 15.953 18.453 8.406 1 94.25 111 MET A CA 1
ATOM 821 C C . MET A 1 111 ? 15.695 18.562 9.906 1 94.25 111 MET A C 1
ATOM 823 O O . MET A 1 111 ? 15.328 19.625 10.406 1 94.25 111 MET A O 1
ATOM 827 N N . GLN A 1 112 ? 15.852 17.484 10.57 1 92.5 112 GLN A N 1
ATOM 828 C CA . GLN A 1 112 ? 15.664 17.469 12.023 1 92.5 112 GLN A CA 1
ATOM 829 C C . GLN A 1 112 ? 16.672 18.375 12.719 1 92.5 112 GLN A C 1
ATOM 831 O O . GLN A 1 112 ? 16.328 19.078 13.672 1 92.5 112 GLN A O 1
ATOM 836 N N . ARG A 1 113 ? 17.859 18.438 12.242 1 93.62 113 ARG A N 1
ATOM 837 C CA . ARG A 1 113 ? 18.891 19.297 12.805 1 93.62 113 ARG A CA 1
ATOM 838 C C . ARG A 1 113 ? 18.562 20.766 12.578 1 93.62 113 ARG A C 1
ATOM 840 O O . ARG A 1 113 ? 18.766 21.609 13.461 1 93.62 113 ARG A O 1
ATOM 847 N N . LEU A 1 114 ? 18.078 21.047 11.414 1 91.88 114 LEU A N 1
ATOM 848 C CA . LEU A 1 114 ? 17.656 22.406 11.109 1 91.88 114 LEU A CA 1
ATOM 849 C C . LEU A 1 114 ? 16.594 22.891 12.078 1 91.88 114 LEU A C 1
ATOM 851 O O . LEU A 1 114 ? 16.641 24.031 12.555 1 91.88 114 LEU A O 1
ATOM 855 N N . LEU A 1 115 ? 15.711 22.062 12.398 1 91.94 115 LEU A N 1
ATOM 856 C CA . LEU A 1 115 ? 14.609 22.406 13.297 1 91.94 115 LEU A CA 1
ATOM 857 C C . LEU A 1 115 ? 15.094 22.531 14.734 1 91.94 115 LEU A C 1
ATOM 859 O O . LEU A 1 115 ? 14.625 23.375 15.484 1 91.94 115 LEU A O 1
ATOM 863 N N . THR A 1 116 ? 15.922 21.641 15.117 1 91.19 116 THR A N 1
ATOM 864 C CA . THR A 1 116 ? 16.453 21.672 16.484 1 91.19 116 THR A CA 1
ATOM 865 C C . THR A 1 116 ? 17.344 22.891 16.703 1 91.19 116 THR A C 1
ATOM 867 O O . THR A 1 116 ? 17.312 23.5 17.766 1 91.19 116 THR A O 1
ATOM 870 N N . GLU A 1 117 ? 18.109 23.328 15.727 1 92.75 117 GLU A N 1
ATOM 871 C CA . GLU A 1 117 ? 19.062 24.438 15.828 1 92.75 117 GLU A CA 1
ATOM 872 C C . GLU A 1 117 ? 18.344 25.781 15.766 1 92.75 117 GLU A C 1
ATOM 874 O O . GLU A 1 117 ? 18.719 26.719 16.469 1 92.75 117 GLU A O 1
ATOM 879 N N . ASN A 1 118 ? 17.281 25.922 14.922 1 92 118 ASN A N 1
ATOM 880 C CA . ASN A 1 118 ? 16.656 27.219 14.688 1 92 118 ASN A CA 1
ATOM 881 C C . ASN A 1 118 ? 15.312 27.328 15.414 1 92 118 ASN A C 1
ATOM 883 O O . ASN A 1 118 ? 14.758 28.422 15.539 1 92 118 ASN A O 1
ATOM 887 N N . GLY A 1 119 ? 14.805 26.188 15.844 1 88.5 119 GLY A N 1
ATOM 888 C CA . GLY A 1 119 ? 13.484 26.172 16.453 1 88.5 119 GLY A CA 1
ATOM 889 C C . GLY A 1 119 ? 12.359 26.203 15.43 1 88.5 119 GLY A C 1
ATOM 890 O O . GLY A 1 119 ? 12.578 26.516 14.258 1 88.5 119 GLY A O 1
ATOM 891 N N . GLU A 1 120 ? 11.117 25.938 15.766 1 82.81 120 GLU A N 1
ATOM 892 C CA . GLU A 1 120 ? 9.953 25.891 14.883 1 82.81 120 GLU A CA 1
ATOM 893 C C . GLU A 1 120 ? 9.648 27.266 14.305 1 82.81 120 GLU A C 1
ATOM 895 O O . GLU A 1 120 ? 9.227 27.391 13.148 1 82.81 120 GLU A O 1
ATOM 900 N N . ARG A 1 121 ? 9.797 28.422 15.047 1 85.69 121 ARG A N 1
ATOM 901 C CA . ARG A 1 121 ? 9.453 29.766 14.625 1 85.69 121 ARG A CA 1
ATOM 902 C C . ARG A 1 121 ? 10.602 30.406 13.836 1 85.69 121 ARG A C 1
ATOM 904 O O . ARG A 1 121 ? 10.383 31.312 13.039 1 85.69 121 ARG A O 1
ATOM 911 N N . GLY A 1 122 ? 11.766 29.828 13.969 1 88 122 GLY A N 1
ATOM 912 C CA . GLY A 1 122 ? 12.938 30.438 13.367 1 88 122 GLY A CA 1
ATOM 913 C C . GLY A 1 122 ? 13.438 29.688 12.141 1 88 122 GLY A C 1
ATOM 914 O O . GLY A 1 122 ? 14.352 30.141 11.453 1 88 122 GLY A O 1
ATOM 915 N N . VAL A 1 123 ? 12.844 28.5 11.859 1 86.25 123 VAL A N 1
ATOM 916 C CA . VAL A 1 123 ? 13.328 27.688 10.75 1 86.25 123 VAL A CA 1
ATOM 917 C C . VAL A 1 123 ? 12.797 28.234 9.43 1 86.25 123 VAL A C 1
ATOM 919 O O . VAL A 1 123 ? 11.68 28.766 9.367 1 86.25 123 VAL A O 1
ATOM 922 N N . ASN A 1 124 ? 13.727 28.359 8.453 1 88.69 124 ASN A N 1
ATOM 923 C CA . ASN A 1 124 ? 13.312 28.719 7.105 1 88.69 124 ASN A CA 1
ATOM 924 C C . ASN A 1 124 ? 12.359 27.688 6.516 1 88.69 124 ASN A C 1
ATOM 926 O O . ASN A 1 124 ? 12.781 26.594 6.152 1 88.69 124 ASN A O 1
ATOM 930 N N . GLY A 1 125 ? 11.102 28.016 6.457 1 89.75 125 GLY A N 1
ATOM 931 C CA . GLY A 1 125 ? 10.094 27.109 5.949 1 89.75 125 GLY A CA 1
ATOM 932 C C . GLY A 1 125 ? 10.406 26.578 4.562 1 89.75 125 GLY A C 1
ATOM 933 O O . GLY A 1 125 ? 10.164 25.406 4.266 1 89.75 125 GLY A O 1
ATOM 934 N N . GLU A 1 126 ? 10.906 27.422 3.715 1 91.88 126 GLU A N 1
ATOM 935 C CA . GLU A 1 126 ? 11.234 27.016 2.354 1 91.88 126 GLU A CA 1
ATOM 936 C C . GLU A 1 126 ? 12.352 25.969 2.344 1 91.88 126 GLU A C 1
ATOM 938 O O . GLU A 1 126 ? 12.312 25.016 1.559 1 91.88 126 GLU A O 1
ATOM 943 N N . GLU A 1 127 ? 13.344 26.156 3.117 1 92.12 127 GLU A N 1
ATOM 944 C CA . GLU A 1 127 ? 14.43 25.188 3.209 1 92.12 127 GLU A CA 1
ATOM 945 C C . GLU A 1 127 ? 13.93 23.828 3.721 1 92.12 127 GLU A C 1
ATOM 947 O O . GLU A 1 127 ? 14.352 22.781 3.238 1 92.12 127 GLU A O 1
ATOM 952 N N . LEU A 1 128 ? 13.094 23.844 4.676 1 92.38 128 LEU A N 1
ATOM 953 C CA . LEU A 1 128 ? 12.508 22.625 5.223 1 92.38 128 LEU A CA 1
ATOM 954 C C . LEU A 1 128 ? 11.656 21.906 4.18 1 92.38 128 LEU A C 1
ATOM 956 O O . LEU A 1 128 ? 11.742 20.688 4.027 1 92.38 128 LEU A O 1
ATOM 960 N N . ARG A 1 129 ? 10.891 22.625 3.41 1 93 129 ARG A N 1
ATOM 961 C CA . ARG A 1 129 ? 10.062 22.047 2.361 1 93 129 ARG A CA 1
ATOM 962 C C . ARG A 1 129 ? 10.922 21.469 1.24 1 93 129 ARG A C 1
ATOM 964 O O . ARG A 1 129 ? 10.617 20.406 0.697 1 93 129 ARG A O 1
ATOM 971 N N . ASP A 1 130 ? 11.906 22.188 0.947 1 94.19 130 ASP A N 1
ATOM 972 C CA . ASP A 1 130 ? 12.82 21.703 -0.076 1 94.19 130 ASP A CA 1
ATOM 973 C C . ASP A 1 130 ? 13.453 20.375 0.349 1 94.19 130 ASP A C 1
ATOM 975 O O . ASP A 1 130 ? 13.719 19.516 -0.488 1 94.19 130 ASP A O 1
ATOM 979 N N . GLY A 1 131 ? 13.766 20.281 1.632 1 93.62 131 GLY A N 1
ATOM 980 C CA . GLY A 1 131 ? 14.289 19.031 2.146 1 93.62 131 GLY A CA 1
ATOM 981 C C . GLY A 1 131 ? 13.336 17.859 1.966 1 93.62 131 GLY A C 1
ATOM 982 O O . GLY A 1 131 ? 13.75 16.766 1.602 1 93.62 131 GLY A O 1
ATOM 983 N N . ILE A 1 132 ? 12.102 18.109 2.195 1 94.5 132 ILE A N 1
ATOM 984 C CA . ILE A 1 132 ? 11.086 17.062 2.045 1 94.5 132 ILE A CA 1
ATOM 985 C C . ILE A 1 132 ? 10.961 16.672 0.574 1 94.5 132 ILE A C 1
ATOM 987 O O . ILE A 1 132 ? 10.828 15.492 0.249 1 94.5 132 ILE A O 1
ATOM 991 N N . VAL A 1 133 ? 11.008 17.672 -0.33 1 94.88 133 VAL A N 1
ATOM 992 C CA . VAL A 1 133 ? 10.914 17.422 -1.765 1 94.88 133 VAL A CA 1
ATOM 993 C C . VAL A 1 133 ? 12.109 16.594 -2.225 1 94.88 133 VAL A C 1
ATOM 995 O O . VAL A 1 133 ? 11.961 15.672 -3.023 1 94.88 133 VAL A O 1
ATOM 998 N N . GLU A 1 134 ? 13.281 16.922 -1.732 1 95.81 134 GLU A N 1
ATOM 999 C CA . GLU A 1 134 ? 14.477 16.156 -2.072 1 95.81 134 GLU A CA 1
ATOM 1000 C C . GLU A 1 134 ? 14.359 14.711 -1.604 1 95.81 134 GLU A C 1
ATOM 1002 O O . GLU A 1 134 ? 14.781 13.789 -2.305 1 95.81 134 GLU A O 1
ATOM 1007 N N . TRP A 1 135 ? 13.945 14.578 -0.383 1 95.44 135 TRP A N 1
ATOM 1008 C CA . TRP A 1 135 ? 13.703 13.242 0.145 1 95.44 135 TRP A CA 1
ATOM 1009 C C . TRP A 1 135 ? 12.727 12.469 -0.739 1 95.44 135 TRP A C 1
ATOM 1011 O O . TRP A 1 135 ? 12.938 11.289 -1.027 1 95.44 135 TRP A O 1
ATOM 1021 N N . GLU A 1 136 ? 11.625 13.102 -1.097 1 95.69 136 GLU A N 1
ATOM 1022 C CA . GLU A 1 136 ? 10.609 12.492 -1.947 1 95.69 136 GLU A CA 1
ATOM 1023 C C . GLU A 1 136 ? 11.211 12.031 -3.273 1 95.69 136 GLU A C 1
ATOM 1025 O O . GLU A 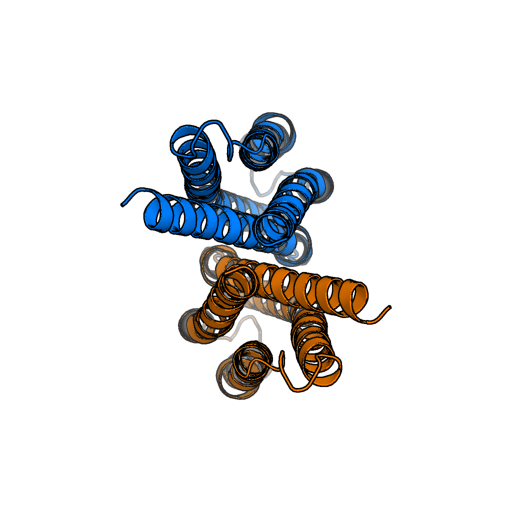1 136 ? 10.938 10.914 -3.73 1 95.69 136 GLU A O 1
ATOM 1030 N N . GLU A 1 137 ? 11.984 12.852 -3.932 1 96.38 137 GLU A N 1
ATOM 1031 C CA . GLU A 1 137 ? 12.602 12.508 -5.207 1 96.38 137 GLU A CA 1
ATOM 1032 C C . GLU A 1 137 ? 13.531 11.305 -5.062 1 96.38 137 GLU A C 1
ATOM 1034 O O . GLU A 1 137 ? 13.539 10.414 -5.918 1 96.38 137 GLU A O 1
ATOM 1039 N N . ALA A 1 138 ? 14.227 11.297 -4.02 1 95.38 138 ALA A N 1
ATOM 1040 C CA . ALA A 1 138 ? 15.172 10.211 -3.785 1 95.38 138 ALA A CA 1
ATOM 1041 C C . ALA A 1 138 ? 14.445 8.914 -3.434 1 95.38 138 ALA A C 1
ATOM 1043 O O . ALA A 1 138 ? 14.953 7.82 -3.674 1 95.38 138 ALA A O 1
ATOM 1044 N N . SER A 1 139 ? 13.281 9.047 -2.809 1 95.69 139 SER A N 1
ATOM 1045 C CA . SER A 1 139 ? 12.547 7.875 -2.35 1 95.69 139 SER A CA 1
ATOM 1046 C C . SER A 1 139 ? 12.086 7.02 -3.521 1 95.69 139 SER A C 1
ATOM 1048 O O . SER A 1 139 ? 11.75 5.848 -3.348 1 95.69 139 SER A O 1
ATOM 1050 N N . TRP A 1 140 ? 12.102 7.566 -4.781 1 96.25 140 TRP A N 1
ATOM 1051 C CA . TRP A 1 140 ? 11.734 6.805 -5.969 1 96.25 140 TRP A CA 1
ATOM 1052 C C . TRP A 1 140 ? 12.75 5.699 -6.242 1 96.25 140 TRP A C 1
ATOM 1054 O O . TRP A 1 140 ? 12.445 4.727 -6.938 1 96.25 140 TRP A O 1
ATOM 1064 N N . GLY A 1 141 ? 13.977 5.863 -5.742 1 96.94 141 GLY A N 1
ATOM 1065 C CA . GLY A 1 141 ? 14.953 4.785 -5.82 1 96.94 141 GLY A CA 1
ATOM 1066 C C . GLY A 1 141 ? 14.508 3.529 -5.094 1 96.94 141 GLY A C 1
ATOM 1067 O O . GLY A 1 141 ? 14.719 2.416 -5.578 1 96.94 141 GLY A O 1
ATOM 1068 N N . VAL A 1 142 ? 13.859 3.721 -3.936 1 97.19 142 VAL A N 1
ATOM 1069 C CA . VAL A 1 142 ? 13.336 2.602 -3.16 1 97.19 142 VAL A CA 1
ATOM 1070 C C . VAL A 1 142 ? 12.219 1.913 -3.939 1 97.19 142 VAL A C 1
ATOM 1072 O O . VAL A 1 142 ? 12.18 0.683 -4.031 1 97.19 142 VAL A O 1
ATOM 1075 N N . VAL A 1 143 ? 11.328 2.727 -4.512 1 96.56 143 VAL A N 1
ATOM 1076 C CA . VAL A 1 143 ? 10.219 2.197 -5.305 1 96.56 143 VAL A CA 1
ATOM 1077 C C . VAL A 1 143 ? 10.766 1.367 -6.465 1 96.56 143 VAL A C 1
ATOM 1079 O O . VAL A 1 143 ? 10.258 0.284 -6.754 1 96.56 143 VAL A O 1
ATOM 1082 N N . GLY A 1 144 ? 11.75 1.906 -7.121 1 97.38 144 GLY A N 1
ATOM 1083 C CA . GLY A 1 144 ? 12.344 1.2 -8.25 1 97.38 144 GLY A CA 1
ATOM 1084 C C . GLY A 1 144 ? 12.953 -0.131 -7.859 1 97.38 144 GLY A C 1
ATOM 1085 O O . GLY A 1 144 ? 12.703 -1.149 -8.508 1 97.38 144 GLY A O 1
ATOM 1086 N N . LEU A 1 145 ? 13.766 -0.167 -6.832 1 97.56 145 LEU A N 1
ATOM 1087 C CA . LEU A 1 145 ? 14.438 -1.386 -6.395 1 97.56 145 LEU A CA 1
ATOM 1088 C C . LEU A 1 145 ? 13.422 -2.434 -5.949 1 97.56 145 LEU A C 1
ATOM 1090 O O . LEU A 1 145 ? 13.508 -3.596 -6.352 1 97.56 145 LEU A O 1
ATOM 1094 N N . CYS A 1 146 ? 12.445 -2.057 -5.164 1 96.81 146 CYS A N 1
ATOM 1095 C CA . CYS A 1 146 ? 11.406 -2.98 -4.719 1 96.81 146 CYS A CA 1
ATOM 1096 C C . CYS A 1 146 ? 10.547 -3.439 -5.887 1 96.81 146 CYS A C 1
ATOM 1098 O O . CYS A 1 146 ? 10.18 -4.613 -5.973 1 96.81 146 CYS A O 1
ATOM 1100 N N . GLY A 1 147 ? 10.242 -2.498 -6.715 1 97.06 147 GLY A N 1
ATOM 1101 C CA . GLY A 1 147 ? 9.43 -2.824 -7.875 1 97.06 147 GLY A CA 1
ATOM 1102 C C . GLY A 1 147 ? 10.078 -3.844 -8.789 1 97.06 147 GLY A C 1
ATOM 1103 O O . GLY A 1 147 ? 9.414 -4.77 -9.266 1 97.06 147 GLY A O 1
ATOM 1104 N N . VAL A 1 148 ? 11.359 -3.629 -9.109 1 96.88 148 VAL A N 1
ATOM 1105 C CA . VAL A 1 148 ? 12.094 -4.59 -9.922 1 96.88 148 VAL A CA 1
ATOM 1106 C C . VAL A 1 148 ? 12.094 -5.957 -9.242 1 96.88 148 VAL A C 1
ATOM 1108 O O . VAL A 1 148 ? 11.867 -6.984 -9.891 1 96.88 148 VAL A O 1
ATOM 1111 N N . GLY A 1 149 ? 12.391 -5.957 -7.973 1 96.62 149 GLY A N 1
ATOM 1112 C CA . GLY A 1 149 ? 12.328 -7.207 -7.23 1 96.62 149 GLY A CA 1
ATOM 1113 C C . GLY A 1 149 ? 10.969 -7.875 -7.312 1 96.62 149 GLY A C 1
ATOM 1114 O O . GLY A 1 149 ? 10.875 -9.086 -7.543 1 96.62 149 GLY A O 1
ATOM 1115 N N . PHE A 1 150 ? 9.961 -7.141 -7.082 1 97.19 150 PHE A N 1
ATOM 1116 C CA . PHE A 1 150 ? 8.602 -7.652 -7.145 1 97.19 150 PHE A CA 1
ATOM 1117 C C . PHE A 1 150 ? 8.305 -8.242 -8.516 1 97.19 150 PHE A C 1
ATOM 1119 O O . PHE A 1 150 ? 7.789 -9.359 -8.617 1 97.19 150 PHE A O 1
ATOM 1126 N N . GLY A 1 151 ? 8.625 -7.488 -9.555 1 94.5 151 GLY A N 1
ATOM 1127 C CA . GLY A 1 151 ? 8.445 -8 -10.898 1 94.5 151 GLY A CA 1
ATOM 1128 C C . GLY A 1 151 ? 9.18 -9.305 -11.141 1 94.5 151 GLY A C 1
ATOM 1129 O O . GLY A 1 151 ? 8.617 -10.25 -11.711 1 94.5 151 GLY A O 1
ATOM 1130 N N . MET A 1 152 ? 10.414 -9.359 -10.742 1 93.38 152 MET A N 1
ATOM 1131 C CA . MET A 1 152 ? 11.203 -10.57 -10.891 1 93.38 152 MET A CA 1
ATOM 1132 C C . MET A 1 152 ? 10.578 -11.734 -10.125 1 93.38 152 MET A C 1
ATOM 1134 O O . MET A 1 152 ? 10.602 -12.875 -10.586 1 93.38 152 MET A O 1
ATOM 1138 N N . GLY A 1 153 ? 10.102 -11.406 -8.93 1 92.5 153 GLY A N 1
ATOM 1139 C CA . GLY A 1 153 ? 9.445 -12.43 -8.133 1 92.5 153 GLY A CA 1
ATOM 1140 C C . GLY A 1 153 ? 8.227 -13.031 -8.82 1 92.5 153 GLY A C 1
ATOM 1141 O O . GLY A 1 153 ? 8.078 -14.25 -8.859 1 92.5 153 GLY A O 1
ATOM 1142 N N . VAL A 1 154 ? 7.418 -12.266 -9.375 1 90.06 154 VAL A N 1
ATOM 1143 C CA . VAL A 1 154 ? 6.203 -12.734 -10.031 1 90.06 154 VAL A CA 1
ATOM 1144 C C . VAL A 1 154 ? 6.562 -13.531 -11.281 1 90.06 154 VAL A C 1
ATOM 1146 O O . VAL A 1 154 ? 6.02 -14.617 -11.508 1 90.06 154 VAL A O 1
ATOM 1149 N N . VAL A 1 155 ? 7.543 -13.062 -12.062 1 87.69 155 VAL A N 1
ATOM 1150 C CA . VAL A 1 155 ? 7.988 -13.766 -13.258 1 87.69 155 VAL A CA 1
ATOM 1151 C C . VAL A 1 155 ? 8.602 -15.109 -12.867 1 87.69 155 VAL A C 1
ATOM 1153 O O . VAL A 1 155 ? 8.422 -16.109 -13.57 1 87.69 155 VAL A O 1
ATOM 1156 N N . GLY A 1 156 ? 9.375 -15.055 -11.867 1 83.88 156 GLY A N 1
ATOM 1157 C CA . GLY A 1 156 ? 9.992 -16.281 -11.406 1 83.88 156 GLY A CA 1
ATOM 1158 C C . GLY A 1 156 ? 8.984 -17.359 -11.047 1 83.88 156 GLY A C 1
ATOM 1159 O O . GLY A 1 156 ? 9.18 -18.531 -11.359 1 83.88 156 GLY A O 1
ATOM 1160 N N . ILE A 1 157 ? 8.008 -16.984 -10.391 1 79.75 157 ILE A N 1
ATOM 1161 C CA . ILE A 1 157 ? 6.941 -17.922 -10.039 1 79.75 157 ILE A CA 1
ATOM 1162 C C . ILE A 1 157 ? 6.309 -18.484 -11.312 1 79.75 157 ILE A C 1
ATOM 1164 O O . ILE A 1 157 ? 6.012 -19.672 -11.383 1 79.75 157 ILE A O 1
ATOM 1168 N N . TRP A 1 158 ? 6.145 -17.672 -12.258 1 76.75 158 TRP A N 1
ATOM 1169 C CA . TRP A 1 158 ? 5.598 -18.109 -13.547 1 76.75 158 TRP A CA 1
ATOM 1170 C C . TRP A 1 158 ? 6.535 -19.094 -14.234 1 76.75 158 TRP A C 1
ATOM 1172 O O . TRP A 1 158 ? 6.082 -20.078 -14.836 1 76.75 158 TRP A O 1
ATOM 1182 N N . GLY A 1 159 ? 7.797 -18.859 -14.266 1 73.44 159 GLY A N 1
ATOM 1183 C CA . GLY A 1 159 ? 8.789 -19.703 -14.922 1 73.44 159 GLY A CA 1
ATOM 1184 C C . GLY A 1 159 ? 8.938 -21.062 -14.289 1 73.44 159 GLY A C 1
ATOM 1185 O O . GLY A 1 159 ? 9.312 -22.031 -14.961 1 73.44 159 GLY A O 1
ATOM 1186 N N . ASP A 1 160 ? 8.742 -21.078 -13.062 1 71.38 160 ASP A N 1
ATOM 1187 C CA . ASP A 1 160 ? 8.836 -22.359 -12.398 1 71.38 160 ASP A CA 1
ATOM 1188 C C . ASP A 1 160 ? 7.797 -23.344 -12.953 1 71.38 160 ASP A C 1
ATOM 1190 O O . ASP A 1 160 ? 7.945 -24.562 -12.805 1 71.38 160 ASP A O 1
ATOM 1194 N N . CYS A 1 161 ? 6.812 -22.75 -13.578 1 60.75 161 CYS A N 1
ATOM 1195 C CA . CYS A 1 161 ? 5.742 -23.578 -14.117 1 60.75 161 CYS A CA 1
ATOM 1196 C C . CYS A 1 161 ? 6.027 -23.953 -15.57 1 60.75 161 CYS A C 1
ATOM 1198 O O . CYS A 1 161 ? 5.426 -24.891 -16.109 1 60.75 161 CYS A O 1
ATOM 1200 N N . ALA A 1 162 ? 6.793 -23.328 -16.25 1 55.41 162 ALA A N 1
ATOM 1201 C CA . ALA A 1 162 ? 7.094 -23.656 -17.641 1 55.41 162 ALA A CA 1
ATOM 1202 C C . ALA A 1 162 ? 8.133 -24.766 -17.734 1 55.41 162 ALA A C 1
ATOM 1204 O O . ALA A 1 162 ? 8.938 -24.953 -16.828 1 55.41 162 ALA A O 1
ATOM 1205 N N . MET B 1 1 ? 0.651 -17.828 -30.297 1 49.41 1 MET B N 1
ATOM 1206 C CA . MET B 1 1 ? 0.596 -16.375 -30.219 1 49.41 1 MET B CA 1
ATOM 1207 C C . MET B 1 1 ? -0.143 -15.922 -28.953 1 49.41 1 MET B C 1
ATOM 1209 O O . MET B 1 1 ? 0.244 -14.938 -28.312 1 49.41 1 MET B O 1
ATOM 1213 N N . ALA B 1 2 ? -1.123 -16.703 -28.438 1 65.94 2 ALA B N 1
ATOM 1214 C CA . ALA B 1 2 ? -2.066 -16.344 -27.391 1 65.94 2 ALA B CA 1
ATOM 1215 C C . ALA B 1 2 ? -1.467 -16.609 -26.016 1 65.94 2 ALA B C 1
ATOM 1217 O O . ALA B 1 2 ? -1.692 -15.844 -25.062 1 65.94 2 ALA B O 1
ATOM 1218 N N . ARG B 1 3 ? -0.453 -17.344 -25.984 1 78.69 3 ARG B N 1
ATOM 1219 C CA . ARG B 1 3 ? -0.001 -17.797 -24.672 1 78.69 3 ARG B CA 1
ATOM 1220 C C . ARG B 1 3 ? 0.851 -16.734 -23.984 1 78.69 3 ARG B C 1
ATOM 1222 O O . ARG B 1 3 ? 0.6 -16.391 -22.828 1 78.69 3 ARG B O 1
ATOM 1229 N N . PRO B 1 4 ? 1.696 -16.156 -24.781 1 80.75 4 PRO B N 1
ATOM 1230 C CA . PRO B 1 4 ? 2.498 -15.117 -24.125 1 80.75 4 PRO B CA 1
ATOM 1231 C C . PRO B 1 4 ? 1.661 -13.914 -23.688 1 80.75 4 PRO B C 1
ATOM 1233 O O . PRO B 1 4 ? 1.962 -13.297 -22.672 1 80.75 4 PRO B O 1
ATOM 1236 N N . PHE B 1 5 ? 0.677 -13.602 -24.469 1 86.62 5 PHE B N 1
ATOM 1237 C CA . PHE B 1 5 ? -0.183 -12.477 -24.125 1 86.62 5 PHE B CA 1
ATOM 1238 C C . PHE B 1 5 ? -0.964 -12.766 -22.844 1 86.62 5 PHE B C 1
ATOM 1240 O O . PHE B 1 5 ? -1.122 -11.891 -22 1 86.62 5 PHE B O 1
ATOM 1247 N N . ILE B 1 6 ? -1.43 -13.875 -22.719 1 86.94 6 ILE B N 1
ATOM 1248 C CA . ILE B 1 6 ? -2.166 -14.281 -21.516 1 86.94 6 ILE B CA 1
ATOM 1249 C C . ILE B 1 6 ? -1.252 -14.211 -20.297 1 86.94 6 ILE B C 1
ATOM 1251 O O . ILE B 1 6 ? -1.669 -13.758 -19.234 1 86.94 6 ILE B O 1
ATOM 1255 N N . ALA B 1 7 ? -0.08 -14.531 -20.484 1 86.31 7 ALA B N 1
ATOM 1256 C CA . ALA B 1 7 ? 0.89 -14.492 -19.391 1 86.31 7 ALA B CA 1
ATOM 1257 C C . ALA B 1 7 ? 1.162 -13.055 -18.953 1 86.31 7 ALA B C 1
ATOM 1259 O O . ALA B 1 7 ? 1.269 -12.773 -17.766 1 86.31 7 ALA B O 1
ATOM 1260 N N . VAL B 1 8 ? 1.298 -12.219 -19.922 1 90.19 8 VAL B N 1
ATOM 1261 C CA . VAL B 1 8 ? 1.588 -10.812 -19.641 1 90.19 8 VAL B CA 1
ATOM 1262 C C . VAL B 1 8 ? 0.397 -10.164 -18.938 1 90.19 8 VAL B C 1
ATOM 1264 O O . VAL B 1 8 ? 0.572 -9.391 -18 1 90.19 8 VAL B O 1
ATOM 1267 N N . THR B 1 9 ? -0.789 -10.453 -19.406 1 92.44 9 THR B N 1
ATOM 1268 C CA . THR B 1 9 ? -1.973 -9.867 -18.781 1 92.44 9 THR B CA 1
ATOM 1269 C C . THR B 1 9 ? -2.141 -10.359 -17.344 1 92.44 9 THR B C 1
ATOM 1271 O O . THR B 1 9 ? -2.539 -9.602 -16.469 1 92.44 9 THR B O 1
ATOM 1274 N N . LYS B 1 10 ? -1.886 -11.586 -17.156 1 90.69 10 LYS B N 1
ATOM 1275 C CA . LYS B 1 10 ? -1.923 -12.117 -15.797 1 90.69 10 LYS B CA 1
ATOM 1276 C C . LYS B 1 10 ? -0.89 -11.438 -14.906 1 90.69 10 LYS B C 1
ATOM 1278 O O . LYS B 1 10 ? -1.176 -11.109 -13.75 1 90.69 10 LYS B O 1
ATOM 1283 N N . PHE B 1 11 ? 0.267 -11.281 -15.492 1 91.31 11 PHE B N 1
ATOM 1284 C CA . PHE B 1 11 ? 1.353 -10.617 -14.789 1 91.31 11 PHE B CA 1
ATOM 1285 C C . PHE B 1 11 ? 0.949 -9.195 -14.398 1 91.31 11 PHE B C 1
ATOM 1287 O O . PHE B 1 11 ? 1.121 -8.797 -13.242 1 91.31 11 PHE B O 1
ATOM 1294 N N . VAL B 1 12 ? 0.412 -8.453 -15.234 1 94.88 12 VAL B N 1
ATOM 1295 C CA . VAL B 1 12 ? 0.009 -7.066 -15.008 1 94.88 12 VAL B CA 1
ATOM 1296 C C . VAL B 1 12 ? -1.1 -7.016 -13.961 1 94.88 12 VAL B C 1
ATOM 1298 O O . VAL B 1 12 ? -1.09 -6.152 -13.086 1 94.88 12 VAL B O 1
ATOM 1301 N N . GLY B 1 13 ? -2.008 -7.938 -14.094 1 96.19 13 GLY B N 1
ATOM 1302 C CA . GLY B 1 13 ? -3.105 -7.98 -13.141 1 96.19 13 GLY B CA 1
ATOM 1303 C C . GLY B 1 13 ? -2.648 -8.227 -11.711 1 96.19 13 GLY B C 1
ATOM 1304 O O . GLY B 1 13 ? -3.033 -7.504 -10.797 1 96.19 13 GLY B O 1
ATOM 1305 N N . VAL B 1 14 ? -1.788 -9.133 -11.562 1 94.44 14 VAL B N 1
ATOM 1306 C CA . VAL B 1 14 ? -1.338 -9.523 -10.234 1 94.44 14 VAL B CA 1
ATOM 1307 C C . VAL B 1 14 ? -0.445 -8.43 -9.648 1 94.44 14 VAL B C 1
ATOM 1309 O O . VAL B 1 14 ? -0.562 -8.094 -8.469 1 94.44 14 VAL B O 1
ATOM 1312 N N . CYS B 1 15 ? 0.41 -7.863 -10.43 1 95.69 15 CYS B N 1
ATOM 1313 C CA . CYS B 1 15 ? 1.261 -6.773 -9.969 1 95.69 15 CYS B CA 1
ATOM 1314 C C . CYS B 1 15 ? 0.426 -5.574 -9.539 1 95.69 15 CYS B C 1
ATOM 1316 O O . CYS B 1 15 ? 0.729 -4.922 -8.539 1 95.69 15 CYS B O 1
ATOM 1318 N N . SER B 1 16 ? -0.604 -5.32 -10.297 1 97.56 16 SER B N 1
ATOM 1319 C CA . SER B 1 16 ? -1.48 -4.207 -9.953 1 97.56 16 SER B CA 1
ATOM 1320 C C . SER B 1 16 ? -2.193 -4.453 -8.625 1 97.56 16 SER B C 1
ATOM 1322 O O . SER B 1 16 ? -2.338 -3.539 -7.812 1 97.56 16 SER B O 1
ATOM 1324 N N . LEU B 1 17 ? -2.582 -5.645 -8.438 1 97.25 17 LEU B N 1
ATOM 1325 C CA . LEU B 1 17 ? -3.24 -6.008 -7.188 1 97.25 17 LEU B CA 1
ATOM 1326 C C . LEU B 1 17 ? -2.271 -5.898 -6.012 1 97.25 17 LEU B C 1
ATOM 1328 O O . LEU B 1 17 ? -2.66 -5.484 -4.918 1 97.25 17 LEU B O 1
ATOM 1332 N N . GLY B 1 18 ? -1.106 -6.312 -6.238 1 97.25 18 GLY B N 1
ATOM 1333 C CA . GLY B 1 18 ? -0.093 -6.168 -5.203 1 97.25 18 GLY B CA 1
ATOM 1334 C C . GLY B 1 18 ? 0.157 -4.723 -4.816 1 97.25 18 GLY B C 1
ATOM 1335 O O . GLY B 1 18 ? 0.231 -4.398 -3.629 1 97.25 18 GLY B O 1
ATOM 1336 N N . LEU B 1 19 ? 0.312 -3.877 -5.77 1 96.88 19 LEU B N 1
ATOM 1337 C CA . LEU B 1 19 ? 0.496 -2.449 -5.527 1 96.88 19 LEU B CA 1
ATOM 1338 C C . LEU B 1 19 ? -0.705 -1.863 -4.793 1 96.88 19 LEU B C 1
ATOM 1340 O O . LEU B 1 19 ? -0.541 -1.09 -3.846 1 96.88 19 LEU B O 1
ATOM 1344 N N . LEU B 1 20 ? -1.872 -2.262 -5.23 1 97.38 20 LEU B N 1
ATOM 1345 C CA . LEU B 1 20 ? -3.1 -1.791 -4.598 1 97.38 20 LEU B CA 1
ATOM 1346 C C . LEU B 1 20 ? -3.135 -2.18 -3.121 1 97.38 20 LEU B C 1
ATOM 1348 O O . LEU B 1 20 ? -3.504 -1.368 -2.27 1 97.38 20 LEU B O 1
ATOM 1352 N N . THR B 1 21 ? -2.801 -3.326 -2.832 1 97.38 21 THR B N 1
ATOM 1353 C CA . THR B 1 21 ? -2.801 -3.824 -1.461 1 97.38 21 THR B CA 1
ATOM 1354 C C . THR B 1 21 ? -1.784 -3.068 -0.611 1 97.38 21 THR B C 1
ATOM 1356 O O . THR B 1 21 ? -2.086 -2.664 0.514 1 97.38 21 THR B O 1
ATOM 1359 N N . GLY B 1 22 ? -0.588 -2.92 -1.143 1 96.5 22 GLY B N 1
ATOM 1360 C CA . GLY B 1 22 ? 0.432 -2.17 -0.427 1 96.5 22 GLY B CA 1
ATOM 1361 C C . GLY B 1 22 ? 0.041 -0.728 -0.168 1 96.5 22 GLY B C 1
ATOM 1362 O O . GLY B 1 22 ? 0.254 -0.209 0.93 1 96.5 22 GLY B O 1
ATOM 1363 N N . LEU B 1 23 ? -0.452 -0.116 -1.188 1 95.19 23 LEU B N 1
ATOM 1364 C CA . LEU B 1 23 ? -0.916 1.263 -1.078 1 95.19 23 LEU B CA 1
ATOM 1365 C C . LEU B 1 23 ? -1.981 1.393 0.005 1 95.19 23 LEU B C 1
ATOM 1367 O O . LEU B 1 23 ? -1.932 2.314 0.824 1 95.19 23 LEU B O 1
ATOM 1371 N N . SER B 1 24 ? -2.947 0.539 -0.04 1 95.94 24 SER B N 1
ATOM 1372 C CA . SER B 1 24 ? -4.043 0.588 0.92 1 95.94 24 SER B CA 1
ATOM 1373 C C . SER B 1 24 ? -3.557 0.288 2.334 1 95.94 24 SER B C 1
ATOM 1375 O O . SER B 1 24 ? -3.994 0.924 3.295 1 95.94 24 SER B O 1
ATOM 1377 N N . PHE B 1 25 ? -2.738 -0.646 2.447 1 96.25 25 PHE B N 1
ATOM 1378 C CA . PHE B 1 25 ? -2.172 -0.995 3.744 1 96.25 25 PHE B CA 1
ATOM 1379 C C . PHE B 1 25 ? -1.362 0.164 4.312 1 96.25 25 PHE B C 1
ATOM 1381 O O . PHE B 1 25 ? -1.493 0.5 5.492 1 96.25 25 PHE B O 1
ATOM 1388 N N . GLY B 1 26 ? -0.5 0.771 3.494 1 94.44 26 GLY B N 1
ATOM 1389 C CA . GLY B 1 26 ? 0.3 1.91 3.916 1 94.44 26 GLY B CA 1
ATOM 1390 C C . GLY B 1 26 ? -0.536 3.104 4.34 1 94.44 26 GLY B C 1
ATOM 1391 O O . GLY B 1 26 ? -0.211 3.779 5.316 1 94.44 26 GLY B O 1
ATOM 1392 N N . ALA B 1 27 ? -1.526 3.32 3.564 1 94 27 ALA B N 1
ATOM 1393 C CA . ALA B 1 27 ? -2.406 4.441 3.896 1 94 27 ALA B CA 1
ATOM 1394 C C . ALA B 1 27 ? -3.096 4.215 5.238 1 94 27 ALA B C 1
ATOM 1396 O O . ALA B 1 27 ? -3.145 5.117 6.078 1 94 27 ALA B O 1
ATOM 1397 N N . SER B 1 28 ? -3.617 2.988 5.496 1 93.19 28 SER B N 1
ATOM 1398 C CA . SER B 1 28 ? -4.383 2.672 6.699 1 93.19 28 SER B CA 1
ATOM 1399 C C . SER B 1 28 ? -3.475 2.572 7.918 1 93.19 28 SER B C 1
ATOM 1401 O O . SER B 1 28 ? -3.85 3 9.016 1 93.19 28 SER B O 1
ATOM 1403 N N . PHE B 1 29 ? -2.314 2.135 7.719 1 90.69 29 PHE B N 1
ATOM 1404 C CA . PHE B 1 29 ? -1.437 1.873 8.852 1 90.69 29 PHE B CA 1
ATOM 1405 C C . PHE B 1 29 ? -0.581 3.094 9.164 1 90.69 29 PHE B C 1
ATOM 1407 O O . PHE B 1 29 ? -0.278 3.363 10.328 1 90.69 29 PHE B O 1
ATOM 1414 N N . ALA B 1 30 ? -0.166 3.852 8.109 1 90.69 30 ALA B N 1
ATOM 1415 C CA . ALA B 1 30 ? 0.878 4.848 8.344 1 90.69 30 ALA B CA 1
ATOM 1416 C C . ALA B 1 30 ? 0.372 6.254 8.039 1 90.69 30 ALA B C 1
ATOM 1418 O O . ALA B 1 30 ? 0.33 7.109 8.93 1 90.69 30 ALA B O 1
ATOM 1419 N N . SER B 1 31 ? -0.093 6.441 6.863 1 91.31 31 SER B N 1
ATOM 1420 C CA . SER B 1 31 ? -0.386 7.797 6.402 1 91.31 31 SER B CA 1
ATOM 1421 C C . SER B 1 31 ? -1.474 8.445 7.254 1 91.31 31 SER B C 1
ATOM 1423 O O . SER B 1 31 ? -1.303 9.562 7.742 1 91.31 31 SER B O 1
ATOM 1425 N N . ILE B 1 32 ? -2.535 7.707 7.523 1 92.19 32 ILE B N 1
ATOM 1426 C CA . ILE B 1 32 ? -3.672 8.289 8.234 1 92.19 32 ILE B CA 1
ATOM 1427 C C . ILE B 1 32 ? -3.316 8.492 9.703 1 92.19 32 ILE B C 1
ATOM 1429 O O . ILE B 1 32 ? -3.668 9.516 10.297 1 92.19 32 ILE B O 1
ATOM 1433 N N . LYS B 1 33 ? -2.631 7.652 10.305 1 90.19 33 LYS B N 1
ATOM 1434 C CA . LYS B 1 33 ? -2.238 7.758 11.711 1 90.19 33 LYS B CA 1
ATOM 1435 C C . LYS B 1 33 ? -1.244 8.898 11.914 1 90.19 33 LYS B C 1
ATOM 1437 O O . LYS B 1 33 ? -1.252 9.555 12.961 1 90.19 33 LYS B O 1
ATOM 1442 N N . ALA B 1 34 ? -0.423 9.109 10.914 1 90.06 34 ALA B N 1
ATOM 1443 C CA . ALA B 1 34 ? 0.514 10.227 10.984 1 90.06 34 ALA B CA 1
ATOM 1444 C C . ALA B 1 34 ? -0.225 11.562 11.008 1 90.06 34 ALA B C 1
ATOM 1446 O O . ALA B 1 34 ? 0.198 12.508 11.68 1 90.06 34 ALA B O 1
ATOM 1447 N N . LEU B 1 35 ? -1.289 11.625 10.344 1 89 35 LEU B N 1
ATOM 1448 C CA . LEU B 1 35 ? -2.07 12.859 10.297 1 89 35 LEU B CA 1
ATOM 1449 C C . LEU B 1 35 ? -2.744 13.133 11.633 1 89 35 LEU B C 1
ATOM 1451 O O . LEU B 1 35 ? -2.984 14.289 11.992 1 89 35 LEU B O 1
ATOM 1455 N N . LEU B 1 36 ? -3.004 12.086 12.43 1 89.56 36 LEU B N 1
ATOM 1456 C CA . LEU B 1 36 ? -3.693 12.203 13.711 1 89.56 36 LEU B CA 1
ATOM 1457 C C . LEU B 1 36 ? -2.762 12.773 14.773 1 89.56 36 LEU B C 1
ATOM 1459 O O . LEU B 1 36 ? -3.213 13.18 15.852 1 89.56 36 LEU B O 1
ATOM 1463 N N . THR B 1 37 ? -1.503 12.914 14.445 1 86.19 37 THR B N 1
ATOM 1464 C CA . THR B 1 37 ? -0.551 13.484 15.391 1 86.19 37 THR B CA 1
ATOM 1465 C C . THR B 1 37 ? -0.524 15.008 15.289 1 86.19 37 THR B C 1
ATOM 1467 O O . THR B 1 37 ? 0.047 15.688 16.141 1 86.19 37 THR B O 1
ATOM 1470 N N . LEU B 1 38 ? -1.13 15.57 14.312 1 84.44 38 LEU B N 1
ATOM 1471 C CA . LEU B 1 38 ? -1.166 17.016 14.141 1 84.44 38 LEU B CA 1
ATOM 1472 C C . LEU B 1 38 ? -2.049 17.672 15.195 1 84.44 38 LEU B C 1
ATOM 1474 O O . LEU B 1 38 ? -3.125 17.156 15.516 1 84.44 38 LEU B O 1
ATOM 1478 N N . PRO B 1 39 ? -1.608 18.812 15.742 1 84.19 39 PRO B N 1
ATOM 1479 C CA . PRO B 1 39 ? -2.373 19.469 16.797 1 84.19 39 PRO B CA 1
ATOM 1480 C C . PRO B 1 39 ? -3.625 20.172 16.266 1 84.19 39 PRO B C 1
ATOM 1482 O O . PRO B 1 39 ? -4.625 20.281 16.984 1 84.19 39 PRO B O 1
ATOM 1485 N N . SER B 1 40 ? -3.695 20.594 15.062 1 86.69 40 SER B N 1
ATOM 1486 C CA . SER B 1 40 ? -4.828 21.281 14.453 1 86.69 40 SER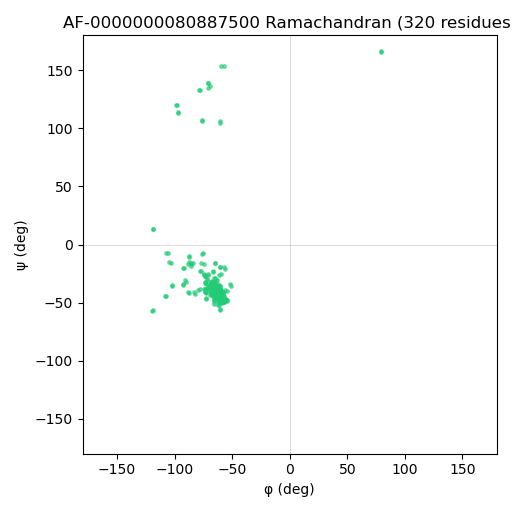 B CA 1
ATOM 1487 C C . SER B 1 40 ? -5.699 20.312 13.656 1 86.69 40 SER B C 1
ATOM 1489 O O . SER B 1 40 ? -5.238 19.703 12.695 1 86.69 40 SER B O 1
ATOM 1491 N N . ALA B 1 41 ? -6.973 20.234 14.086 1 87.94 41 ALA B N 1
ATOM 1492 C CA . ALA B 1 41 ? -7.902 19.328 13.422 1 87.94 41 ALA B CA 1
ATOM 1493 C C . ALA B 1 41 ? -8.18 19.781 11.992 1 87.94 41 ALA B C 1
ATOM 1495 O O . ALA B 1 41 ? -8.195 18.969 11.062 1 87.94 41 ALA B O 1
ATOM 1496 N N . PRO B 1 42 ? -8.336 21.078 11.766 1 88 42 PRO B N 1
ATOM 1497 C CA . PRO B 1 42 ? -8.547 21.516 10.383 1 88 42 PRO B CA 1
ATOM 1498 C C . PRO B 1 42 ? -7.34 21.281 9.484 1 88 42 PRO B C 1
ATOM 1500 O O . PRO B 1 42 ? -7.5 20.953 8.305 1 88 42 PRO B O 1
ATOM 1503 N N . ALA B 1 43 ? -6.199 21.406 10.023 1 86.19 43 ALA B N 1
ATOM 1504 C CA . ALA B 1 43 ? -4.992 21.125 9.258 1 86.19 43 ALA B CA 1
ATOM 1505 C C . ALA B 1 43 ? -4.891 19.625 8.922 1 86.19 43 ALA B C 1
ATOM 1507 O O . ALA B 1 43 ? -4.508 19.266 7.812 1 86.19 43 ALA B O 1
ATOM 1508 N N . ALA B 1 44 ? -5.23 18.812 9.859 1 89.31 44 ALA B N 1
ATOM 1509 C CA . ALA B 1 44 ? -5.238 17.375 9.641 1 89.31 44 ALA B CA 1
ATOM 1510 C C . ALA B 1 44 ? -6.242 16.984 8.555 1 89.31 44 ALA B C 1
ATOM 1512 O O . ALA B 1 44 ? -5.965 16.109 7.723 1 89.31 44 ALA B O 1
ATOM 1513 N N . HIS B 1 45 ? -7.379 17.625 8.586 1 91.56 45 HIS B N 1
ATOM 1514 C CA . HIS B 1 45 ? -8.406 17.312 7.602 1 91.56 45 HIS B CA 1
ATOM 1515 C C . HIS B 1 45 ? -7.984 17.75 6.207 1 91.56 45 HIS B C 1
ATOM 1517 O O . HIS B 1 45 ? -8.305 17.094 5.219 1 91.56 45 HIS B O 1
ATOM 1523 N N . ARG B 1 46 ? -7.348 18.844 6.117 1 88.06 46 ARG B N 1
ATOM 1524 C CA . ARG B 1 46 ? -6.844 19.297 4.824 1 88.06 46 ARG B CA 1
ATOM 1525 C C . ARG B 1 46 ? -5.859 18.297 4.234 1 88.06 46 ARG B C 1
ATOM 1527 O O . ARG B 1 46 ? -5.945 17.953 3.055 1 88.06 46 ARG B O 1
ATOM 1534 N N . SER B 1 47 ? -4.938 17.859 5.023 1 89.38 47 SER B N 1
ATOM 1535 C CA . SER B 1 47 ? -3.973 16.859 4.574 1 89.38 47 SER B CA 1
ATOM 1536 C C . SER B 1 47 ? -4.656 15.531 4.258 1 89.38 47 SER B C 1
ATOM 1538 O O . SER B 1 47 ? -4.242 14.82 3.342 1 89.38 47 SER B O 1
ATOM 1540 N N . PHE B 1 48 ? -5.641 15.219 5.098 1 93.06 48 PHE B N 1
ATOM 1541 C CA . PHE B 1 48 ? -6.414 14.008 4.867 1 93.06 48 PHE B CA 1
ATOM 1542 C C . PHE B 1 48 ? -7.094 14.047 3.506 1 93.06 48 PHE B C 1
ATOM 1544 O O . PHE B 1 48 ? -7.059 13.062 2.758 1 93.06 48 PHE B O 1
ATOM 1551 N N . THR B 1 49 ? -7.715 15.141 3.189 1 92.94 49 THR B N 1
ATOM 1552 C CA . THR B 1 49 ? -8.398 15.297 1.909 1 92.94 49 THR B CA 1
ATOM 1553 C C . THR B 1 49 ? -7.398 15.234 0.754 1 92.94 49 THR B C 1
ATOM 1555 O O . THR B 1 49 ? -7.66 14.594 -0.266 1 92.94 49 THR B O 1
ATOM 1558 N N . ALA B 1 50 ? -6.281 15.875 0.912 1 92.25 50 ALA B N 1
ATOM 1559 C CA . ALA B 1 50 ? -5.246 15.828 -0.117 1 92.25 50 ALA B CA 1
ATOM 1560 C C . ALA B 1 50 ? -4.727 14.406 -0.308 1 92.25 50 ALA B C 1
ATOM 1562 O O . ALA B 1 50 ? -4.516 13.961 -1.439 1 92.25 50 ALA B O 1
ATOM 1563 N N . LEU B 1 51 ? -4.5 13.719 0.771 1 93.12 51 LEU B N 1
ATOM 1564 C CA . LEU B 1 51 ? -4.012 12.344 0.73 1 93.12 51 LEU B CA 1
ATOM 1565 C C . LEU B 1 51 ? -5.012 11.43 0.031 1 93.12 51 LEU B C 1
ATOM 1567 O O . LEU B 1 51 ? -4.641 10.656 -0.858 1 93.12 51 LEU B O 1
ATOM 1571 N N . THR B 1 52 ? -6.262 11.492 0.485 1 93.69 52 THR B N 1
ATOM 1572 C CA . THR B 1 52 ? -7.285 10.617 -0.075 1 93.69 52 THR B CA 1
ATOM 1573 C C . THR B 1 52 ? -7.488 10.898 -1.561 1 93.69 52 THR B C 1
ATOM 1575 O O . THR B 1 52 ? -7.754 9.984 -2.344 1 93.69 52 THR B O 1
ATOM 1578 N N . ASN B 1 53 ? -7.418 12.188 -1.991 1 93.31 53 ASN B N 1
ATOM 1579 C CA . ASN B 1 53 ? -7.504 12.539 -3.404 1 93.31 53 ASN B CA 1
ATOM 1580 C C . ASN B 1 53 ? -6.355 11.93 -4.207 1 93.31 53 ASN B C 1
ATOM 1582 O O . ASN B 1 53 ? -6.566 11.391 -5.293 1 93.31 53 ASN B O 1
ATOM 1586 N N . ARG B 1 54 ? -5.168 11.984 -3.713 1 91.62 54 ARG B N 1
ATOM 1587 C CA . ARG B 1 54 ? -4.008 11.414 -4.391 1 91.62 54 ARG B CA 1
ATOM 1588 C C . ARG B 1 54 ? -4.082 9.891 -4.418 1 91.62 54 ARG B C 1
ATOM 1590 O O . ARG B 1 54 ? -3.701 9.266 -5.41 1 91.62 54 ARG B O 1
ATOM 1597 N N . LEU B 1 55 ? -4.504 9.32 -3.348 1 93.69 55 LEU B N 1
ATOM 1598 C CA . LEU B 1 55 ? -4.668 7.867 -3.309 1 93.69 55 LEU B CA 1
ATOM 1599 C C . LEU B 1 55 ? -5.691 7.41 -4.344 1 93.69 55 LEU B C 1
ATOM 1601 O O . LEU B 1 55 ? -5.449 6.453 -5.078 1 93.69 55 LEU B O 1
ATOM 1605 N N . THR B 1 56 ? -6.82 8.117 -4.383 1 93.19 56 THR B N 1
ATOM 1606 C CA . THR B 1 56 ? -7.852 7.766 -5.355 1 93.19 56 THR B CA 1
ATOM 1607 C C . THR B 1 56 ? -7.32 7.898 -6.781 1 93.19 56 THR B C 1
ATOM 1609 O O . THR B 1 56 ? -7.652 7.09 -7.648 1 93.19 56 THR B O 1
ATOM 1612 N N . ALA B 1 57 ? -6.504 8.82 -7.055 1 92.75 57 ALA B N 1
ATOM 1613 C CA . ALA B 1 57 ? -5.93 9.078 -8.375 1 92.75 57 ALA B CA 1
ATOM 1614 C C . ALA B 1 57 ? -5.047 7.922 -8.82 1 92.75 57 ALA B C 1
ATOM 1616 O O . ALA B 1 57 ? -4.891 7.676 -10.016 1 92.75 57 ALA B O 1
ATOM 1617 N N . ILE B 1 58 ? -4.465 7.234 -7.918 1 92.94 58 ILE B N 1
ATOM 1618 C CA . ILE B 1 58 ? -3.572 6.148 -8.305 1 92.94 58 ILE B CA 1
ATOM 1619 C C . ILE B 1 58 ? -4.285 4.809 -8.133 1 92.94 58 ILE B C 1
ATOM 1621 O O . ILE B 1 58 ? -4.07 3.879 -8.914 1 92.94 58 ILE B O 1
ATOM 1625 N N . THR B 1 59 ? -5.125 4.684 -7.145 1 95.88 59 THR B N 1
ATOM 1626 C CA . THR B 1 59 ? -5.789 3.408 -6.906 1 95.88 59 THR B CA 1
ATOM 1627 C C . THR B 1 59 ? -6.848 3.141 -7.969 1 95.88 59 THR B C 1
ATOM 1629 O O . THR B 1 59 ? -7.094 1.989 -8.336 1 95.88 59 THR B O 1
ATOM 1632 N N . THR B 1 60 ? -7.547 4.195 -8.484 1 95.75 60 THR B N 1
ATOM 1633 C CA . THR B 1 60 ? -8.602 4.016 -9.484 1 95.75 60 THR B CA 1
ATOM 1634 C C . THR B 1 60 ? -8.039 3.371 -10.742 1 95.75 60 THR B C 1
ATOM 1636 O O . THR B 1 60 ? -8.508 2.311 -11.164 1 95.75 60 THR B O 1
ATOM 1639 N N . PRO B 1 61 ? -7.043 3.939 -11.359 1 95.94 61 PRO B N 1
ATOM 1640 C CA . PRO B 1 61 ? -6.516 3.271 -12.555 1 95.94 61 PRO B CA 1
ATOM 1641 C C . PRO B 1 61 ? -5.898 1.909 -12.242 1 95.94 61 PRO B C 1
ATOM 1643 O O . PRO B 1 61 ? -5.953 1 -13.078 1 95.94 61 PRO B O 1
ATOM 1646 N N . LEU B 1 62 ? -5.277 1.736 -11.133 1 96.56 62 LEU B N 1
ATOM 1647 C CA . LEU B 1 62 ? -4.734 0.435 -10.758 1 96.56 62 LEU B CA 1
ATOM 1648 C C . LEU B 1 62 ? -5.84 -0.61 -10.664 1 96.56 62 LEU B C 1
ATOM 1650 O O . LEU B 1 62 ? -5.648 -1.761 -11.062 1 96.56 62 LEU B O 1
ATOM 1654 N N . THR B 1 63 ? -6.922 -0.156 -10.039 1 97.81 63 THR B N 1
ATOM 1655 C CA . THR B 1 63 ? -8.07 -1.049 -9.945 1 97.81 63 THR B CA 1
ATOM 1656 C C . THR B 1 63 ? -8.562 -1.446 -11.328 1 97.81 63 THR B C 1
ATOM 1658 O O . THR B 1 63 ? -8.828 -2.621 -11.586 1 97.81 63 THR B O 1
ATOM 1661 N N . ILE B 1 64 ? -8.758 -0.508 -12.18 1 97.56 64 ILE B N 1
ATOM 1662 C CA . ILE B 1 64 ? -9.195 -0.769 -13.547 1 97.56 64 ILE B CA 1
ATOM 1663 C C . ILE B 1 64 ? -8.188 -1.671 -14.25 1 97.56 64 ILE B C 1
ATOM 1665 O O . ILE B 1 64 ? -8.57 -2.65 -14.898 1 97.56 64 ILE B O 1
ATOM 1669 N N . LEU B 1 65 ? -6.898 -1.362 -14.133 1 97.19 65 LEU B N 1
ATOM 1670 C CA . LEU B 1 65 ? -5.836 -2.129 -14.766 1 97.19 65 LEU B CA 1
ATOM 1671 C C . LEU B 1 65 ? -5.836 -3.574 -14.281 1 97.19 65 LEU B C 1
ATOM 1673 O O . LEU B 1 65 ? -5.695 -4.504 -15.07 1 97.19 65 LEU B O 1
ATOM 1677 N N . ALA B 1 66 ? -5.934 -3.713 -12.984 1 97.5 66 ALA B N 1
ATOM 1678 C CA . ALA B 1 66 ? -5.969 -5.059 -12.414 1 97.5 66 ALA B CA 1
ATOM 1679 C C . ALA B 1 66 ? -7.168 -5.844 -12.945 1 97.5 66 ALA B C 1
ATOM 1681 O O . ALA B 1 66 ? -7.016 -6.973 -13.422 1 97.5 66 ALA B O 1
ATOM 1682 N N . THR B 1 67 ? -8.336 -5.266 -12.898 1 97.38 67 THR B N 1
ATOM 1683 C CA . THR B 1 67 ? -9.578 -5.934 -13.281 1 97.38 67 THR B CA 1
ATOM 1684 C C . THR B 1 67 ? -9.578 -6.25 -14.773 1 97.38 67 THR B C 1
ATOM 1686 O O . THR B 1 67 ? -9.852 -7.383 -15.172 1 97.38 67 THR B O 1
ATOM 1689 N N . LEU B 1 68 ? -9.297 -5.305 -15.594 1 96.56 68 LEU B N 1
ATOM 1690 C CA . LEU B 1 68 ? -9.328 -5.496 -17.047 1 96.56 68 LEU B CA 1
ATOM 1691 C C . LEU B 1 68 ? -8.273 -6.512 -17.484 1 96.56 68 LEU B C 1
ATOM 1693 O O . LEU B 1 68 ? -8.523 -7.312 -18.391 1 96.56 68 LEU B O 1
ATOM 1697 N N . SER B 1 69 ? -7.094 -6.445 -16.906 1 96.56 69 SER B N 1
ATOM 1698 C CA . SER B 1 69 ? -6.035 -7.383 -17.266 1 96.56 69 SER B CA 1
ATOM 1699 C C . SER B 1 69 ? -6.43 -8.812 -16.938 1 96.56 69 SER B C 1
ATOM 1701 O O . SER B 1 69 ? -6.207 -9.727 -17.734 1 96.56 69 SER B O 1
ATOM 1703 N N . LEU B 1 70 ? -7.027 -9.047 -15.828 1 95.25 70 LEU B N 1
ATOM 1704 C CA . LEU B 1 70 ? -7.395 -10.391 -15.406 1 95.25 70 LEU B CA 1
ATOM 1705 C C . LEU B 1 70 ? -8.594 -10.898 -16.188 1 95.25 70 LEU B C 1
ATOM 1707 O O . LEU B 1 70 ? -8.672 -12.086 -16.516 1 95.25 70 LEU B O 1
ATOM 1711 N N . ILE B 1 71 ? -9.562 -10 -16.469 1 95 71 ILE B N 1
ATOM 1712 C CA . ILE B 1 71 ? -10.703 -10.391 -17.297 1 95 71 ILE B CA 1
ATOM 1713 C C . ILE B 1 71 ? -10.219 -10.734 -18.703 1 95 71 ILE B C 1
ATOM 1715 O O . ILE B 1 71 ? -10.688 -11.695 -19.312 1 95 71 ILE B O 1
ATOM 1719 N N . THR B 1 72 ? -9.344 -9.953 -19.219 1 93.69 72 THR B N 1
ATOM 1720 C CA . THR B 1 72 ? -8.781 -10.211 -20.547 1 93.69 72 THR B CA 1
ATOM 1721 C C . THR B 1 72 ? -8.047 -11.547 -20.562 1 93.69 72 THR B C 1
ATOM 1723 O O . THR B 1 72 ? -8.172 -12.312 -21.516 1 93.69 72 THR B O 1
ATOM 1726 N N . SER B 1 73 ? -7.289 -11.797 -19.5 1 90.38 73 SER B N 1
ATOM 1727 C CA . SER B 1 73 ? -6.594 -13.078 -19.391 1 90.38 73 SER B CA 1
ATOM 1728 C C . SER B 1 73 ? -7.574 -14.242 -19.406 1 90.38 73 SER B C 1
ATOM 1730 O O . SER B 1 73 ? -7.324 -15.266 -20.047 1 90.38 73 SER B O 1
ATOM 1732 N N . TYR B 1 74 ? -8.617 -14.133 -18.75 1 91 74 TYR B N 1
ATOM 1733 C CA . TYR B 1 74 ? -9.633 -15.18 -18.703 1 91 74 TYR B CA 1
ATOM 1734 C C . TYR B 1 74 ? -10.273 -15.383 -20.062 1 91 74 TYR B C 1
ATOM 1736 O O . TYR B 1 74 ? -10.469 -16.531 -20.5 1 91 74 TYR B O 1
ATOM 1744 N N . THR B 1 75 ? -10.68 -14.32 -20.719 1 90.31 75 THR B N 1
ATOM 1745 C CA . THR B 1 75 ? -11.422 -14.383 -21.969 1 90.31 75 THR B CA 1
ATOM 1746 C C . THR B 1 75 ? -10.539 -14.93 -23.094 1 90.31 75 THR B C 1
ATOM 1748 O O . THR B 1 75 ? -11.031 -15.609 -24 1 90.31 75 THR B O 1
ATOM 1751 N N . LEU B 1 76 ? -9.273 -14.68 -23.062 1 87.5 76 LEU B N 1
ATOM 1752 C CA . LEU B 1 76 ? -8.359 -15.109 -24.125 1 87.5 76 LEU B CA 1
ATOM 1753 C C . LEU B 1 76 ? -7.84 -16.516 -23.859 1 87.5 76 LEU B C 1
ATOM 1755 O O . LEU B 1 76 ? -7.281 -17.156 -24.75 1 87.5 76 LEU B O 1
ATOM 1759 N N . SER B 1 77 ? -8.023 -16.953 -22.656 1 82.56 77 SER B N 1
ATOM 1760 C CA . SER B 1 77 ? -7.566 -18.297 -22.328 1 82.56 77 SER B CA 1
ATOM 1761 C C . SER B 1 77 ? -8.438 -19.359 -23 1 82.56 77 SER B C 1
ATOM 1763 O O . SER B 1 77 ? -9.656 -19.188 -23.094 1 82.56 77 SER B O 1
ATOM 1765 N N . PRO B 1 78 ? -7.828 -20.359 -23.594 1 77.12 78 PRO B N 1
ATOM 1766 C CA . PRO B 1 78 ? -8.617 -21.453 -24.172 1 77.12 78 PRO B CA 1
ATOM 1767 C C . PRO B 1 78 ? -9.531 -22.125 -23.141 1 77.12 78 PRO B C 1
ATOM 1769 O O . PRO B 1 78 ? -9.25 -22.078 -21.953 1 77.12 78 PRO B O 1
ATOM 1772 N N . ARG B 1 79 ? -10.625 -22.688 -23.719 1 75.06 79 ARG B N 1
ATOM 1773 C CA . ARG B 1 79 ? -11.68 -23.25 -22.891 1 75.06 79 ARG B CA 1
ATOM 1774 C C . ARG B 1 79 ? -11.102 -24.219 -21.875 1 75.06 79 ARG B C 1
ATOM 1776 O O . ARG B 1 79 ? -11.547 -24.266 -20.719 1 75.06 79 ARG B O 1
ATOM 1783 N N . ARG B 1 80 ? -10.094 -24.891 -22.25 1 70 80 ARG B N 1
ATOM 1784 C CA . ARG B 1 80 ? -9.516 -25.906 -21.359 1 70 80 ARG B CA 1
ATOM 1785 C C . ARG B 1 80 ? -8.688 -25.234 -20.266 1 70 80 ARG B C 1
ATOM 1787 O O . ARG B 1 80 ? -8.43 -25.859 -19.219 1 70 80 ARG B O 1
ATOM 1794 N N . PHE B 1 81 ? -8.375 -23.984 -20.484 1 66.44 81 PHE B N 1
ATOM 1795 C CA . PHE B 1 81 ? -7.469 -23.328 -19.547 1 66.44 81 PHE B CA 1
ATOM 1796 C C . PHE B 1 81 ? -8.156 -22.141 -18.875 1 66.44 81 PHE B C 1
ATOM 1798 O O . PHE B 1 81 ? -7.488 -21.281 -18.297 1 66.44 81 PHE B O 1
ATOM 1805 N N . LYS B 1 82 ? -9.453 -22.172 -19.094 1 70.56 82 LYS B N 1
ATOM 1806 C CA . LYS B 1 82 ? -10.195 -21.141 -18.391 1 70.56 82 LYS B CA 1
ATOM 1807 C C . LYS B 1 82 ? -10.344 -21.484 -16.906 1 70.56 82 LYS B C 1
ATOM 1809 O O . LYS B 1 82 ? -11.039 -22.438 -16.562 1 70.56 82 LYS B O 1
ATOM 1814 N N . HIS B 1 83 ? -9.648 -20.828 -16.109 1 75.94 83 HIS B N 1
ATOM 1815 C CA . HIS B 1 83 ? -9.688 -21 -14.664 1 75.94 83 HIS B CA 1
ATOM 1816 C C . HIS B 1 83 ? -10.602 -19.969 -14.008 1 75.94 83 HIS B C 1
ATOM 1818 O O . HIS B 1 83 ? -10.32 -18.766 -14.039 1 75.94 83 HIS B O 1
ATOM 1824 N N . PRO B 1 84 ? -11.695 -20.375 -13.43 1 81.88 84 PRO B N 1
ATOM 1825 C CA . PRO B 1 84 ? -12.648 -19.453 -12.82 1 81.88 84 PRO B CA 1
ATOM 1826 C C . PRO B 1 84 ? -12.016 -18.562 -11.75 1 81.88 84 PRO B C 1
ATOM 1828 O O . PRO B 1 84 ? -12.555 -17.516 -11.414 1 81.88 84 PRO B O 1
ATOM 1831 N N . TYR B 1 85 ? -10.883 -18.984 -11.203 1 85.12 85 TYR B N 1
ATOM 1832 C CA . TYR B 1 85 ? -10.234 -18.188 -10.172 1 85.12 85 TYR B CA 1
ATOM 1833 C C . TYR B 1 85 ? -9.867 -16.797 -10.703 1 85.12 85 TYR B C 1
ATOM 1835 O O . TYR B 1 85 ? -9.852 -15.828 -9.945 1 85.12 85 TYR B O 1
ATOM 1843 N N . LEU B 1 86 ? -9.688 -16.656 -11.953 1 89 86 LEU B N 1
ATOM 1844 C CA . LEU B 1 86 ? -9.328 -15.375 -12.547 1 89 86 LEU B CA 1
ATOM 1845 C C . LEU B 1 86 ? -10.492 -14.391 -12.461 1 89 86 LEU B C 1
ATOM 1847 O O . LEU B 1 86 ? -10.289 -13.203 -12.219 1 89 86 LEU B O 1
ATOM 1851 N N . LEU B 1 87 ? -11.648 -14.938 -12.586 1 90.62 87 LEU B N 1
ATOM 1852 C CA . LEU B 1 87 ? -12.828 -14.086 -12.492 1 90.62 87 LEU B CA 1
ATOM 1853 C C . LEU B 1 87 ? -13.047 -13.625 -11.055 1 90.62 87 LEU B C 1
ATOM 1855 O O . LEU B 1 87 ? -13.414 -12.477 -10.812 1 90.62 87 LEU B O 1
ATOM 1859 N N . PHE B 1 88 ? -12.812 -14.492 -10.156 1 92.44 88 PHE B N 1
ATOM 1860 C CA . PHE B 1 88 ? -12.938 -14.141 -8.742 1 92.44 88 PHE B CA 1
ATOM 1861 C C . PHE B 1 88 ? -11.891 -13.109 -8.352 1 92.44 88 PHE B C 1
ATOM 1863 O O . PHE B 1 88 ? -12.195 -12.148 -7.637 1 92.44 88 PHE B O 1
ATOM 1870 N N . THR B 1 89 ? -10.672 -13.312 -8.805 1 94.38 89 THR B N 1
ATOM 1871 C CA . THR B 1 89 ? -9.586 -12.391 -8.5 1 94.38 89 THR B CA 1
ATOM 1872 C C . THR B 1 89 ? -9.844 -11.016 -9.117 1 94.38 89 THR B C 1
ATOM 1874 O O . THR B 1 89 ? -9.516 -9.992 -8.523 1 94.38 89 THR B O 1
ATOM 1877 N N . ALA B 1 90 ? -10.461 -11 -10.242 1 95.81 90 ALA B N 1
ATOM 1878 C CA . ALA B 1 90 ? -10.75 -9.75 -10.938 1 95.81 90 ALA B CA 1
ATOM 1879 C C . ALA B 1 90 ? -11.875 -8.984 -10.242 1 95.81 90 ALA B C 1
ATOM 1881 O O . ALA B 1 90 ? -11.953 -7.762 -10.336 1 95.81 90 ALA B O 1
ATOM 1882 N N . ALA B 1 91 ? -12.75 -9.648 -9.57 1 96.44 91 ALA B N 1
ATOM 1883 C CA . ALA B 1 91 ? -13.914 -9.039 -8.938 1 96.44 91 ALA B CA 1
ATOM 1884 C C . ALA B 1 91 ? -13.531 -8.336 -7.633 1 96.44 91 ALA B C 1
ATOM 1886 O O . ALA B 1 91 ? -14.195 -7.398 -7.203 1 96.44 91 ALA B O 1
ATOM 1887 N N . LEU B 1 92 ? -12.453 -8.734 -7.051 1 97.5 92 LEU B N 1
ATOM 1888 C CA . LEU B 1 92 ? -12.125 -8.297 -5.699 1 97.5 92 LEU B CA 1
ATOM 1889 C C . LEU B 1 92 ? -11.695 -6.832 -5.695 1 97.5 92 LEU B C 1
ATOM 1891 O O . LEU B 1 92 ? -12.156 -6.047 -4.863 1 97.5 92 LEU B O 1
ATOM 1895 N N . PRO B 1 93 ? -10.797 -6.402 -6.613 1 97.31 93 PRO B N 1
ATOM 1896 C CA . PRO B 1 93 ? -10.5 -4.969 -6.633 1 97.31 93 PRO B CA 1
ATOM 1897 C C . PRO B 1 93 ? -11.711 -4.113 -6.98 1 97.31 93 PRO B C 1
ATOM 1899 O O . PRO B 1 93 ? -11.844 -2.99 -6.488 1 97.31 93 PRO B O 1
ATOM 1902 N N . LEU B 1 94 ? -12.641 -4.625 -7.777 1 96.62 94 LEU B N 1
ATOM 1903 C CA . LEU B 1 94 ? -13.875 -3.914 -8.086 1 96.62 94 LEU B CA 1
ATOM 1904 C C . LEU B 1 94 ? -14.773 -3.822 -6.859 1 96.62 94 LEU B C 1
ATOM 1906 O O . LEU B 1 94 ? -15.383 -2.779 -6.605 1 96.62 94 LEU B O 1
ATOM 1910 N N . LEU B 1 95 ? -14.859 -4.879 -6.188 1 97.44 95 LEU B N 1
ATOM 1911 C CA . LEU B 1 95 ? -15.617 -4.887 -4.945 1 97.44 95 LEU B CA 1
ATOM 1912 C C . LEU B 1 95 ? -15.008 -3.93 -3.926 1 97.44 95 LEU B C 1
ATOM 1914 O O . LEU B 1 95 ? -15.727 -3.271 -3.174 1 97.44 95 LEU B O 1
ATOM 1918 N N . SER B 1 96 ? -13.672 -3.934 -3.883 1 97.5 96 SER B N 1
ATOM 1919 C CA . SER B 1 96 ? -12.969 -3.016 -2.988 1 97.5 96 SER B CA 1
ATOM 1920 C C . SER B 1 96 ? -13.289 -1.563 -3.326 1 97.5 96 SER B C 1
ATOM 1922 O O . SER B 1 96 ? -13.516 -0.748 -2.432 1 97.5 96 SER B O 1
ATOM 1924 N N . ALA B 1 97 ? -13.281 -1.248 -4.547 1 96.75 97 ALA B N 1
ATOM 1925 C CA . ALA B 1 97 ? -13.633 0.095 -4.996 1 96.75 97 ALA B CA 1
ATOM 1926 C C . ALA B 1 97 ? -15.078 0.427 -4.645 1 96.75 97 ALA B C 1
ATOM 1928 O O . ALA B 1 97 ? -15.391 1.558 -4.258 1 96.75 97 ALA B O 1
ATOM 1929 N N . GLY B 1 98 ? -15.992 -0.503 -4.867 1 96.81 98 GLY B N 1
ATOM 1930 C CA . GLY B 1 98 ? -17.375 -0.319 -4.457 1 96.81 98 GLY B CA 1
ATOM 1931 C C . GLY B 1 98 ? -17.531 -0.099 -2.965 1 96.81 98 GLY B C 1
ATOM 1932 O O . GLY B 1 98 ? -18.297 0.76 -2.535 1 96.81 98 GLY B O 1
ATOM 1933 N N . TYR B 1 99 ? -16.828 -0.912 -2.227 1 97.19 99 TYR B N 1
ATOM 1934 C CA . TYR B 1 99 ? -16.812 -0.755 -0.776 1 97.19 99 TYR B CA 1
ATOM 1935 C C . TYR B 1 99 ? -16.375 0.65 -0.384 1 97.19 99 TYR B C 1
ATOM 1937 O O . TYR B 1 99 ? -16.969 1.274 0.491 1 97.19 99 TYR B O 1
ATOM 1945 N N . ALA B 1 100 ? -15.297 1.135 -0.989 1 96.25 100 ALA B N 1
ATOM 1946 C CA . ALA B 1 100 ? -14.797 2.48 -0.711 1 96.25 100 ALA B CA 1
ATOM 1947 C C . ALA B 1 100 ? -15.859 3.531 -1.039 1 96.25 100 ALA B C 1
ATOM 1949 O O . ALA B 1 100 ? -16.031 4.496 -0.292 1 96.25 100 ALA B O 1
ATOM 1950 N N . GLN B 1 101 ? -16.562 3.369 -2.047 1 95.69 101 GLN B N 1
ATOM 1951 C CA . GLN B 1 101 ? -17.578 4.324 -2.477 1 95.69 101 GLN B CA 1
ATOM 1952 C C . GLN B 1 101 ? -18.766 4.32 -1.527 1 95.69 101 GLN B C 1
ATOM 1954 O O . GLN B 1 101 ? -19.375 5.367 -1.274 1 95.69 101 GLN B O 1
ATOM 1959 N N . VAL B 1 102 ? -19.109 3.207 -1.025 1 96.69 102 VAL B N 1
ATOM 1960 C CA . VAL B 1 102 ? -20.344 3.072 -0.244 1 96.69 102 VAL B CA 1
ATOM 1961 C C . VAL B 1 102 ? -20.047 3.334 1.231 1 96.69 102 VAL B C 1
ATOM 1963 O O . VAL B 1 102 ? -20.906 3.82 1.968 1 96.69 102 VAL B O 1
ATOM 1966 N N . VAL B 1 103 ? -18.891 3.006 1.681 1 97 103 VAL B N 1
ATOM 1967 C CA . VAL B 1 103 ? -18.594 3.055 3.109 1 97 103 VAL B CA 1
ATOM 1968 C C . VAL B 1 103 ? -17.672 4.238 3.41 1 97 103 VAL B C 1
ATOM 1970 O O . VAL B 1 103 ? -17.922 5.004 4.348 1 97 103 VAL B O 1
ATOM 1973 N N . LEU B 1 104 ? -16.625 4.484 2.627 1 96.75 104 LEU B N 1
ATOM 1974 C CA . LEU B 1 104 ? -15.609 5.477 2.936 1 96.75 104 LEU B CA 1
ATOM 1975 C C . LEU B 1 104 ? -16.016 6.852 2.41 1 96.75 104 LEU B C 1
ATOM 1977 O O . LEU B 1 104 ? -15.82 7.863 3.09 1 96.75 104 LEU B O 1
ATOM 1981 N N . ALA B 1 105 ? -16.547 6.918 1.27 1 95.62 105 ALA B N 1
ATOM 1982 C CA . ALA B 1 105 ? -16.891 8.188 0.631 1 95.62 105 ALA B CA 1
ATOM 1983 C C . ALA B 1 105 ? -17.875 8.984 1.477 1 95.62 105 ALA B C 1
ATOM 1985 O O . ALA B 1 105 ? -17.688 10.188 1.691 1 95.62 105 ALA B O 1
ATOM 1986 N N . PRO B 1 106 ? -18.953 8.375 1.963 1 96.38 106 PRO B N 1
ATOM 1987 C CA . PRO B 1 106 ? -19.875 9.133 2.801 1 96.38 106 PRO B CA 1
ATOM 1988 C C . PRO B 1 106 ? -19.219 9.656 4.078 1 96.38 106 PRO B C 1
ATOM 1990 O O . PRO B 1 106 ? -19.594 10.727 4.57 1 96.38 106 PRO B O 1
ATOM 1993 N N . LYS B 1 107 ? -18.312 8.938 4.676 1 95.75 107 LYS B N 1
ATOM 1994 C CA . LYS B 1 107 ? -17.609 9.375 5.879 1 95.75 107 LYS B CA 1
ATOM 1995 C C . LYS B 1 107 ? -16.734 10.594 5.598 1 95.75 107 LYS B C 1
ATOM 1997 O O . LYS B 1 107 ? -16.641 11.492 6.43 1 95.75 107 LYS B O 1
ATOM 2002 N N . ALA B 1 108 ? -16.047 10.555 4.5 1 94.94 108 ALA B N 1
ATOM 2003 C CA . ALA B 1 108 ? -15.234 11.695 4.09 1 94.94 108 ALA B CA 1
ATOM 2004 C C . ALA B 1 108 ? -16.109 12.914 3.805 1 94.94 108 ALA B C 1
ATOM 2006 O O . ALA B 1 108 ? -15.742 14.039 4.152 1 94.94 108 ALA B O 1
ATOM 2007 N N . ALA B 1 109 ? -17.219 12.703 3.199 1 94.94 109 ALA B N 1
ATOM 2008 C CA . ALA B 1 109 ? -18.156 13.781 2.871 1 94.94 109 ALA B CA 1
ATOM 2009 C C . ALA B 1 109 ? -18.734 14.406 4.137 1 94.94 109 ALA B C 1
ATOM 2011 O O . ALA B 1 109 ? -18.953 15.617 4.191 1 94.94 109 ALA B O 1
ATOM 2012 N N . ARG B 1 110 ? -18.984 13.609 5.059 1 94.44 110 ARG B N 1
ATOM 2013 C CA . ARG B 1 110 ? -19.516 14.102 6.324 1 94.44 110 ARG B CA 1
ATOM 2014 C C . ARG B 1 110 ? -18.531 15.047 7 1 94.44 110 ARG B C 1
ATOM 2016 O O . ARG B 1 110 ? -18.922 16.094 7.516 1 94.44 110 ARG B O 1
ATOM 2023 N N . MET B 1 111 ? -17.312 14.719 7.035 1 94.31 111 MET B N 1
ATOM 2024 C CA . MET B 1 111 ? -16.281 15.562 7.633 1 94.31 111 MET B CA 1
ATOM 2025 C C . MET B 1 111 ? -16.156 16.891 6.891 1 94.31 111 MET B C 1
ATOM 2027 O O . MET B 1 111 ? -16 17.938 7.516 1 94.31 111 MET B O 1
ATOM 2031 N N . GLN B 1 112 ? -16.203 16.828 5.617 1 92.56 112 GLN B N 1
ATOM 2032 C CA . GLN B 1 112 ? -16.125 18.047 4.805 1 92.56 112 GLN B CA 1
ATOM 2033 C C . GLN B 1 112 ? -17.328 18.953 5.078 1 92.56 112 GLN B C 1
ATOM 2035 O O . GLN B 1 112 ? -17.172 20.172 5.137 1 92.56 112 GLN B O 1
ATOM 2040 N N . ARG B 1 113 ? -18.453 18.422 5.293 1 93.69 113 ARG B N 1
ATOM 2041 C CA . ARG B 1 113 ? -19.656 19.188 5.598 1 93.69 113 ARG B CA 1
ATOM 2042 C C . ARG B 1 113 ? -19.547 19.859 6.961 1 93.69 113 ARG B C 1
ATOM 2044 O O . ARG B 1 113 ? -19.969 21 7.129 1 93.69 113 ARG B O 1
ATOM 2051 N N . LEU B 1 114 ? -19.016 19.125 7.879 1 92 114 LEU B N 1
ATOM 2052 C CA . LEU B 1 114 ? -18.797 19.688 9.211 1 92 114 LEU B CA 1
ATOM 2053 C C . LEU B 1 114 ? -17.906 20.922 9.148 1 92 114 LEU B C 1
ATOM 2055 O O . LEU B 1 114 ? -18.172 21.922 9.812 1 92 114 LEU B O 1
ATOM 2059 N N . LEU B 1 115 ? -16.938 20.859 8.359 1 92 115 LEU B N 1
ATOM 2060 C CA . LEU B 1 115 ? -15.977 21.969 8.234 1 92 115 LEU B CA 1
ATOM 2061 C C . LEU B 1 115 ? -16.594 23.141 7.477 1 92 115 LEU B C 1
ATOM 2063 O O . LEU B 1 115 ? -16.328 24.297 7.797 1 92 115 LEU B O 1
ATOM 2067 N N . THR B 1 116 ? -17.312 22.844 6.469 1 91.19 116 THR B N 1
ATOM 2068 C CA . THR B 1 116 ? -17.938 23.891 5.672 1 91.19 116 THR B CA 1
ATOM 2069 C C . THR B 1 116 ? -19.031 24.594 6.473 1 91.19 116 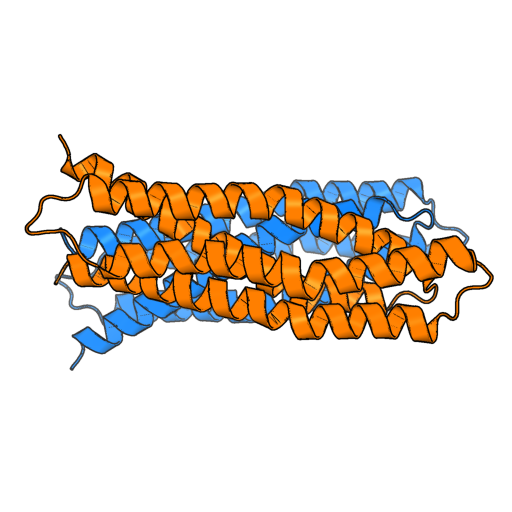THR B C 1
ATOM 2071 O O . THR B 1 116 ? -19.172 25.812 6.383 1 91.19 116 THR B O 1
ATOM 2074 N N . GLU B 1 117 ? -19.75 23.922 7.328 1 92.81 117 GLU B N 1
ATOM 2075 C CA . GLU B 1 117 ? -20.875 24.469 8.094 1 92.81 117 GLU B CA 1
ATOM 2076 C C . GLU B 1 117 ? -20.375 25.266 9.297 1 92.81 117 GLU B C 1
ATOM 2078 O O . GLU B 1 117 ? -20.953 26.297 9.641 1 92.81 117 GLU B O 1
ATOM 2083 N N . ASN B 1 118 ? -19.312 24.797 9.977 1 92.12 118 ASN B N 1
ATOM 2084 C CA . ASN B 1 118 ? -18.875 25.406 11.227 1 92.12 118 ASN B CA 1
ATOM 2085 C C . ASN B 1 118 ? -17.641 26.281 11.016 1 92.12 118 ASN B C 1
ATOM 2087 O O . ASN B 1 118 ? -17.281 27.078 11.883 1 92.12 118 ASN B O 1
ATOM 2091 N N . GLY B 1 119 ? -16.984 26.094 9.867 1 88.56 119 GLY B N 1
ATOM 2092 C CA . GLY B 1 119 ? -15.734 26.797 9.633 1 88.56 119 GLY B CA 1
ATOM 2093 C C . GLY B 1 119 ? -14.547 26.156 10.336 1 88.56 119 GLY B C 1
ATOM 2094 O O . GLY B 1 119 ? -14.719 25.344 11.234 1 88.56 119 GLY B O 1
ATOM 2095 N N . GLU B 1 120 ? -13.32 26.469 10.031 1 83.38 120 GLU B N 1
ATOM 2096 C CA . GLU B 1 120 ? -12.086 25.922 10.586 1 83.38 120 GLU B CA 1
ATOM 2097 C C . GLU B 1 120 ? -11.961 26.25 12.07 1 83.38 120 GLU B C 1
ATOM 2099 O O . GLU B 1 120 ? -11.469 25.438 12.852 1 83.38 120 GLU B O 1
ATOM 2104 N N . ARG B 1 121 ? -12.375 27.453 12.555 1 86.44 121 ARG B N 1
ATOM 2105 C CA . ARG B 1 121 ? -12.219 27.891 13.938 1 86.44 121 ARG B CA 1
ATOM 2106 C C . ARG B 1 121 ? -13.383 27.406 14.797 1 86.44 121 ARG B C 1
ATOM 2108 O O . ARG B 1 121 ? -13.25 27.281 16.016 1 86.44 121 ARG B O 1
ATOM 2115 N N . GLY B 1 122 ? -14.422 27.047 14.172 1 88.19 122 GLY B N 1
ATOM 2116 C CA . GLY B 1 122 ? -15.625 26.688 14.922 1 88.19 122 GLY B CA 1
ATOM 2117 C C . GLY B 1 122 ? -15.883 25.203 14.953 1 88.19 122 GLY B C 1
ATOM 2118 O O . GLY B 1 122 ? -16.781 24.734 15.656 1 88.19 122 GLY B O 1
ATOM 2119 N N . VAL B 1 123 ? -15.117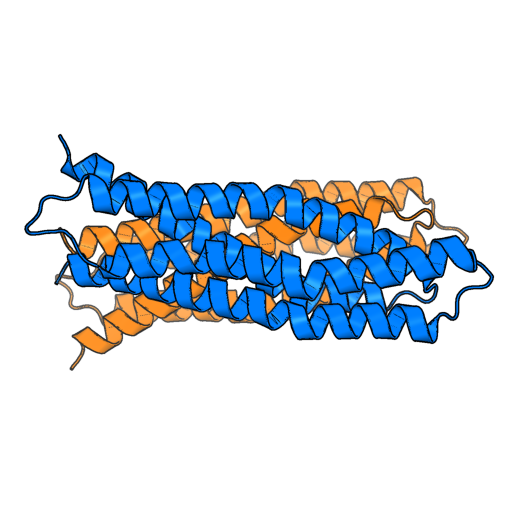 24.422 14.195 1 86.62 123 VAL B N 1
ATOM 2120 C CA . VAL B 1 123 ? -15.359 22.984 14.117 1 86.62 123 VAL B CA 1
ATOM 2121 C C . VAL B 1 123 ? -14.812 22.297 15.359 1 86.62 123 VAL B C 1
ATOM 2123 O O . VAL B 1 123 ? -13.789 22.703 15.914 1 86.62 123 VAL B O 1
ATOM 2126 N N . ASN B 1 124 ? -15.641 21.422 15.945 1 88.75 124 ASN B N 1
ATOM 2127 C CA . ASN B 1 124 ? -15.172 20.578 17.031 1 88.75 124 ASN B CA 1
ATOM 2128 C C . ASN B 1 124 ? -14.023 19.672 16.594 1 88.75 124 ASN B C 1
ATOM 2130 O O . ASN B 1 124 ? -14.234 18.719 15.859 1 88.75 124 ASN B O 1
ATOM 2134 N N . GLY B 1 125 ? -12.852 19.984 17.016 1 89.94 125 GLY B N 1
ATOM 2135 C CA . GLY B 1 125 ? -11.672 19.234 16.625 1 89.94 125 GLY B CA 1
ATOM 2136 C C . GLY B 1 125 ? -11.781 17.75 16.953 1 89.94 125 GLY B C 1
ATOM 2137 O O . GLY B 1 125 ? -11.336 16.906 16.172 1 89.94 125 GLY B O 1
ATOM 2138 N N . GLU B 1 126 ? -12.328 17.453 18.062 1 91.94 126 GLU B N 1
ATOM 2139 C CA . GLU B 1 126 ? -12.477 16.047 18.469 1 91.94 126 GLU B CA 1
ATOM 2140 C C . GLU B 1 126 ? -13.406 15.297 17.516 1 91.94 126 GLU B C 1
ATOM 2142 O O . GLU B 1 126 ? -13.156 14.141 17.172 1 91.94 126 GLU B O 1
ATOM 2147 N N . GLU B 1 127 ? -14.477 15.867 17.172 1 92.19 127 GLU B N 1
ATOM 2148 C CA . GLU B 1 127 ? -15.406 15.242 16.234 1 92.19 127 GLU B CA 1
ATOM 2149 C C . GLU B 1 127 ? -14.742 15.008 14.875 1 92.19 127 GLU B C 1
ATOM 2151 O O . GLU B 1 127 ? -14.961 13.969 14.242 1 92.19 127 GLU B O 1
ATOM 2156 N N . LEU B 1 128 ? -14 15.93 14.406 1 92.5 128 LEU B N 1
ATOM 2157 C CA . LEU B 1 128 ? -13.281 15.805 13.141 1 92.5 128 LEU B CA 1
ATOM 2158 C C . LEU B 1 128 ? -12.242 14.688 13.211 1 92.5 128 LEU B C 1
ATOM 2160 O O . LEU B 1 128 ? -12.125 13.883 12.289 1 92.5 128 LEU B O 1
ATOM 2164 N N . ARG B 1 129 ? -11.531 14.562 14.305 1 93.06 129 ARG B N 1
ATOM 2165 C CA . ARG B 1 129 ? -10.539 13.516 14.484 1 93.06 129 ARG B CA 1
ATOM 2166 C C . ARG B 1 129 ? -11.195 12.141 14.57 1 93.06 129 ARG B C 1
ATOM 2168 O O . ARG B 1 129 ? -10.68 11.164 14.031 1 93.06 129 ARG B O 1
ATOM 2175 N N . ASP B 1 130 ? -12.258 12.156 15.234 1 94.31 130 ASP B N 1
ATOM 2176 C CA . ASP B 1 130 ? -12.992 10.898 15.328 1 94.31 130 ASP B CA 1
ATOM 2177 C C . ASP B 1 130 ? -13.445 10.422 13.953 1 94.31 130 ASP B C 1
ATOM 2179 O O . ASP B 1 130 ? -13.5 9.219 13.688 1 94.31 130 ASP B O 1
ATOM 2183 N N . GLY B 1 131 ? -13.844 11.359 13.133 1 93.75 131 GLY B N 1
ATOM 2184 C CA . GLY B 1 131 ? -14.203 11.016 11.773 1 93.75 131 GLY B CA 1
ATOM 2185 C C . GLY B 1 131 ? -13.07 10.375 10.992 1 93.75 131 GLY B C 1
ATOM 2186 O O . GLY B 1 131 ? -13.273 9.406 10.258 1 93.75 131 GLY B O 1
ATOM 2187 N N . ILE B 1 132 ? -11.906 10.898 11.172 1 94.56 132 ILE B N 1
ATOM 2188 C CA . ILE B 1 132 ? -10.734 10.359 10.484 1 94.56 132 ILE B CA 1
ATOM 2189 C C . ILE B 1 132 ? -10.422 8.961 11.008 1 94.56 132 ILE B C 1
ATOM 2191 O O . ILE B 1 132 ? -10.078 8.062 10.234 1 94.56 132 ILE B O 1
ATOM 2195 N N . VAL B 1 133 ? -10.555 8.773 12.336 1 94.94 133 VAL B N 1
ATOM 2196 C CA . VAL B 1 133 ? -10.297 7.469 12.945 1 94.94 133 VAL B CA 1
ATOM 2197 C C . VAL B 1 133 ? -11.305 6.449 12.43 1 94.94 133 VAL B C 1
ATOM 2199 O O . VAL B 1 133 ? -10.945 5.305 12.133 1 94.94 133 VAL B O 1
ATOM 2202 N N . GLU B 1 134 ? -12.547 6.84 12.32 1 95.81 134 GLU B N 1
ATOM 2203 C CA . GLU B 1 134 ? -13.578 5.953 11.781 1 95.81 134 GLU B CA 1
ATOM 2204 C C . GLU B 1 134 ? -13.266 5.555 10.344 1 95.81 134 GLU B C 1
ATOM 2206 O O . GLU B 1 134 ? -13.484 4.41 9.945 1 95.81 134 GLU B O 1
ATOM 2211 N N . TRP B 1 135 ? -12.945 6.559 9.57 1 95.44 135 TRP B N 1
ATOM 2212 C CA . TRP B 1 135 ? -12.539 6.293 8.195 1 95.44 135 TRP B CA 1
ATOM 2213 C C . TRP B 1 135 ? -11.383 5.297 8.148 1 95.44 135 TRP B C 1
ATOM 2215 O O . TRP B 1 135 ? -11.375 4.383 7.328 1 95.44 135 TRP B O 1
ATOM 2225 N N . GLU B 1 136 ? -10.359 5.52 8.977 1 95.62 136 GLU B N 1
ATOM 2226 C CA . GLU B 1 136 ? -9.195 4.645 9.031 1 95.62 136 GLU B CA 1
ATOM 2227 C C . GLU B 1 136 ? -9.594 3.209 9.359 1 95.62 136 GLU B C 1
ATOM 2229 O O . GLU B 1 136 ? -9.117 2.268 8.727 1 95.62 136 GLU B O 1
ATOM 2234 N N . GLU B 1 137 ? -10.438 3.01 10.32 1 96.31 137 GLU B N 1
ATOM 2235 C CA . GLU B 1 137 ? -10.891 1.676 10.711 1 96.31 137 GLU B CA 1
ATOM 2236 C C . GLU B 1 137 ? -11.625 0.988 9.562 1 96.31 137 GLU B C 1
ATOM 2238 O O . GLU B 1 137 ? -11.422 -0.203 9.312 1 96.31 137 GLU B O 1
ATOM 2243 N N . ALA B 1 138 ? -12.398 1.729 8.922 1 95.25 138 ALA B N 1
ATOM 2244 C CA . ALA B 1 138 ? -13.18 1.177 7.812 1 95.25 138 ALA B CA 1
ATOM 2245 C C . ALA B 1 138 ? -12.281 0.872 6.613 1 95.25 138 ALA B C 1
ATOM 2247 O O . ALA B 1 138 ? -12.594 -0.01 5.809 1 95.25 138 ALA B O 1
ATOM 2248 N N . SER B 1 139 ? -11.211 1.646 6.457 1 95.62 139 SER B N 1
ATOM 2249 C CA . SER B 1 139 ? -10.344 1.494 5.297 1 95.62 139 SER B CA 1
ATOM 2250 C C . SER B 1 139 ? -9.656 0.133 5.297 1 95.62 139 SER B C 1
ATOM 2252 O O . SER B 1 139 ? -9.156 -0.316 4.262 1 95.62 139 SER B O 1
ATOM 2254 N N . TRP B 1 140 ? -9.648 -0.613 6.469 1 96.31 140 TRP B N 1
ATOM 2255 C CA . TRP B 1 140 ? -9.07 -1.949 6.547 1 96.31 140 TRP B CA 1
ATOM 2256 C C . TRP B 1 140 ? -9.875 -2.941 5.715 1 96.31 140 TRP B C 1
ATOM 2258 O O . TRP B 1 140 ? -9.367 -4 5.336 1 96.31 140 TRP B O 1
ATOM 2268 N N . GLY B 1 141 ? -11.141 -2.621 5.465 1 96.94 141 GLY B N 1
ATOM 2269 C CA . GLY B 1 141 ? -11.922 -3.432 4.543 1 96.94 141 GLY B CA 1
ATOM 2270 C C . GLY B 1 141 ? -11.352 -3.453 3.139 1 96.94 141 GLY B C 1
ATOM 2271 O O . GLY B 1 141 ? -11.336 -4.496 2.484 1 96.94 141 GLY B O 1
ATOM 2272 N N . VAL B 1 142 ? -10.859 -2.305 2.695 1 97.19 142 VAL B N 1
ATOM 2273 C CA . VAL B 1 142 ? -10.234 -2.197 1.383 1 97.19 142 VAL B CA 1
ATOM 2274 C C . VAL B 1 142 ? -8.961 -3.037 1.349 1 97.19 142 VAL B C 1
ATOM 2276 O O . VAL B 1 142 ? -8.719 -3.779 0.393 1 97.19 142 VAL B O 1
ATOM 2279 N N . VAL B 1 143 ? -8.141 -2.926 2.41 1 96.69 143 VAL B N 1
ATOM 2280 C CA . VAL B 1 143 ? -6.906 -3.691 2.516 1 96.69 143 VAL B CA 1
ATOM 2281 C C . VAL B 1 143 ? -7.211 -5.184 2.449 1 96.69 143 VAL B C 1
ATOM 2283 O O . VAL B 1 143 ? -6.516 -5.938 1.768 1 96.69 143 VAL B O 1
ATOM 2286 N N . GLY B 1 144 ? -8.219 -5.582 3.176 1 97.44 144 GLY B N 1
ATOM 2287 C CA . GLY B 1 144 ? -8.594 -6.984 3.184 1 97.44 144 GLY B CA 1
ATOM 2288 C C . GLY B 1 144 ? -9.023 -7.496 1.821 1 97.44 144 GLY B C 1
ATOM 2289 O O . GLY B 1 144 ? -8.562 -8.547 1.374 1 97.44 144 GLY B O 1
ATOM 2290 N N . LEU B 1 145 ? -9.906 -6.809 1.151 1 97.62 145 LEU B N 1
ATOM 2291 C CA . LEU B 1 145 ? -10.414 -7.223 -0.152 1 97.62 145 LEU B CA 1
ATOM 2292 C C . LEU B 1 145 ? -9.289 -7.273 -1.181 1 97.62 145 LEU B C 1
ATOM 2294 O O . LEU B 1 145 ? -9.156 -8.258 -1.912 1 97.62 145 LEU B O 1
ATOM 2298 N N . CYS B 1 146 ? -8.438 -6.27 -1.226 1 96.94 146 CYS B N 1
ATOM 2299 C CA . CYS B 1 146 ? -7.309 -6.246 -2.15 1 96.94 146 CYS B CA 1
ATOM 2300 C C . CYS B 1 146 ? -6.289 -7.32 -1.795 1 96.94 146 CYS B C 1
ATOM 2302 O O . CYS B 1 146 ? -5.742 -7.98 -2.68 1 96.94 146 CYS B O 1
ATOM 2304 N N . GLY B 1 147 ? -6.082 -7.43 -0.537 1 97.19 147 GLY B N 1
ATOM 2305 C CA . GLY B 1 147 ? -5.133 -8.43 -0.079 1 97.19 147 GLY B CA 1
ATOM 2306 C C . GLY B 1 147 ? -5.531 -9.844 -0.448 1 97.19 147 GLY B C 1
ATOM 2307 O O . GLY B 1 147 ? -4.691 -10.641 -0.88 1 97.19 147 GLY B O 1
ATOM 2308 N N . VAL B 1 148 ? -6.773 -10.195 -0.196 1 97 148 VAL B N 1
ATOM 2309 C CA . VAL B 1 148 ? -7.273 -11.516 -0.583 1 97 148 VAL B CA 1
ATOM 2310 C C . VAL B 1 148 ? -7.117 -11.703 -2.09 1 97 148 VAL B C 1
ATOM 2312 O O . VAL B 1 148 ? -6.688 -12.766 -2.547 1 97 148 VAL B O 1
ATOM 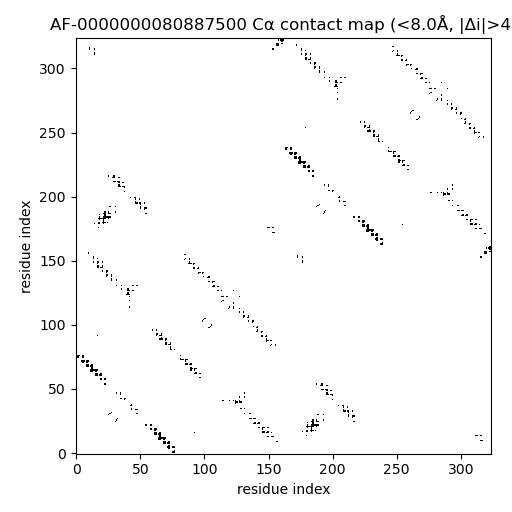2315 N N . GLY B 1 149 ? -7.551 -10.711 -2.842 1 96.69 149 GLY B N 1
ATOM 2316 C CA . GLY B 1 149 ? -7.355 -10.781 -4.281 1 96.69 149 GLY B CA 1
ATOM 2317 C C . GLY B 1 149 ? -5.906 -11 -4.672 1 96.69 149 GLY B C 1
ATOM 2318 O O . GLY B 1 149 ? -5.605 -11.836 -5.527 1 96.69 149 GLY B O 1
ATOM 2319 N N . PHE B 1 150 ? -5.031 -10.242 -4.105 1 97.19 150 PHE B N 1
ATOM 2320 C CA . PHE B 1 150 ? -3.604 -10.352 -4.375 1 97.19 150 PHE B CA 1
ATOM 2321 C C . PHE B 1 150 ? -3.1 -11.758 -4.062 1 97.19 150 PHE B C 1
ATOM 2323 O O . PHE B 1 150 ? -2.408 -12.367 -4.879 1 97.19 150 PHE B O 1
ATOM 2330 N N . GLY B 1 151 ? -3.453 -12.258 -2.9 1 94.62 151 GLY B N 1
ATOM 2331 C CA . GLY B 1 151 ? -3.08 -13.617 -2.545 1 94.62 151 GLY B CA 1
ATOM 2332 C C . GLY B 1 151 ? -3.574 -14.648 -3.541 1 94.62 151 GLY B C 1
ATOM 2333 O O . GLY B 1 151 ? -2.82 -15.539 -3.947 1 94.62 151 GLY B O 1
ATOM 2334 N N . MET B 1 152 ? -4.801 -14.539 -3.906 1 93.5 152 MET B N 1
ATOM 2335 C CA . MET B 1 152 ? -5.379 -15.461 -4.887 1 93.5 152 MET B CA 1
ATOM 2336 C C . MET B 1 152 ? -4.645 -15.367 -6.219 1 93.5 152 MET B C 1
ATOM 2338 O O . MET B 1 152 ? -4.449 -16.375 -6.898 1 93.5 152 MET B O 1
ATOM 2342 N N . GLY B 1 153 ? -4.348 -14.133 -6.574 1 92.75 153 GLY B N 1
ATOM 2343 C CA . GLY B 1 153 ? -3.611 -13.938 -7.812 1 92.75 153 GLY B CA 1
ATOM 2344 C C . GLY B 1 153 ? -2.264 -14.633 -7.82 1 92.75 153 GLY B C 1
ATOM 2345 O O . GLY B 1 153 ? -1.916 -15.305 -8.789 1 92.75 153 GLY B O 1
ATOM 2346 N N . VAL B 1 154 ? -1.519 -14.531 -6.812 1 90.12 154 VAL B N 1
ATOM 2347 C CA . VAL B 1 154 ? -0.191 -15.133 -6.727 1 90.12 154 VAL B CA 1
ATOM 2348 C C . VAL B 1 154 ? -0.312 -16.656 -6.707 1 90.12 154 VAL B C 1
ATOM 2350 O O . VAL B 1 154 ? 0.415 -17.344 -7.422 1 90.12 154 VAL B O 1
ATOM 2353 N N . VAL B 1 155 ? -1.277 -17.188 -5.961 1 87.69 155 VAL B N 1
ATOM 2354 C CA . VAL B 1 155 ? -1.5 -18.625 -5.895 1 87.69 155 VAL B CA 1
ATOM 2355 C C . VAL B 1 155 ? -1.922 -19.156 -7.27 1 87.69 155 VAL B C 1
ATOM 2357 O O . VAL B 1 155 ? -1.526 -20.25 -7.672 1 87.69 155 VAL B O 1
ATOM 2360 N N . GLY B 1 156 ? -2.783 -18.422 -7.855 1 84 156 GLY B N 1
ATOM 2361 C CA . GLY B 1 156 ? -3.234 -18.828 -9.18 1 84 156 GLY B CA 1
ATOM 2362 C C . GLY B 1 156 ? -2.104 -18.953 -10.18 1 84 156 GLY B C 1
ATOM 2363 O O . GLY B 1 156 ? -2.084 -19.891 -10.984 1 84 156 GLY B O 1
ATOM 2364 N N . ILE B 1 157 ? -1.232 -18.062 -10.164 1 79.25 157 ILE B N 1
ATOM 2365 C CA . ILE B 1 157 ? -0.068 -18.125 -11.039 1 79.25 157 ILE B CA 1
ATOM 2366 C C . ILE B 1 157 ? 0.738 -19.391 -10.734 1 79.25 157 ILE B C 1
ATOM 2368 O O . ILE B 1 157 ? 1.22 -20.062 -11.648 1 79.25 157 ILE B O 1
ATOM 2372 N N . TRP B 1 158 ? 0.827 -19.719 -9.539 1 75.75 158 TRP B N 1
ATOM 2373 C CA . TRP B 1 158 ? 1.528 -20.938 -9.125 1 75.75 158 TRP B CA 1
ATOM 2374 C C . TRP B 1 158 ? 0.807 -22.188 -9.625 1 75.75 158 TRP B C 1
ATOM 2376 O O . TRP B 1 158 ? 1.445 -23.156 -10.047 1 75.75 158 TRP B O 1
ATOM 2386 N N . GLY B 1 159 ? -0.462 -22.266 -9.5 1 72.81 159 GLY B N 1
ATOM 2387 C CA . GLY B 1 159 ? -1.265 -23.422 -9.891 1 72.81 159 GLY B CA 1
ATOM 2388 C C . GLY B 1 159 ? -1.257 -23.672 -11.391 1 72.81 159 GLY B C 1
ATOM 2389 O O . GLY B 1 159 ? -1.437 -24.812 -11.828 1 72.81 159 GLY B O 1
ATOM 2390 N N . ASP B 1 160 ? -1.158 -22.656 -12.062 1 70.75 160 ASP B N 1
ATOM 2391 C CA . ASP B 1 160 ? -1.105 -22.844 -13.516 1 70.75 160 ASP B CA 1
ATOM 2392 C C . ASP B 1 160 ? 0.103 -23.688 -13.914 1 70.75 160 ASP B C 1
ATOM 2394 O O . ASP B 1 160 ? 0.136 -24.25 -15.016 1 70.75 160 ASP B O 1
ATOM 2398 N N . CYS B 1 161 ? 1.031 -23.719 -12.977 1 59.72 161 CYS B N 1
ATOM 2399 C CA . CYS B 1 161 ? 2.246 -24.469 -13.266 1 59.72 161 CYS B CA 1
ATOM 2400 C C . CYS B 1 161 ? 2.117 -25.922 -12.789 1 59.72 161 CYS B C 1
ATOM 2402 O O . CYS B 1 161 ? 2.896 -26.781 -13.203 1 59.72 161 CYS B O 1
ATOM 2404 N N . ALA B 1 162 ? 1.32 -26.266 -11.977 1 54.81 162 ALA B N 1
ATOM 2405 C CA . ALA B 1 162 ? 1.166 -27.625 -11.484 1 54.81 162 ALA B CA 1
ATOM 2406 C C . ALA B 1 162 ? 0.312 -28.453 -12.438 1 54.81 162 ALA B C 1
ATOM 2408 O O . ALA B 1 162 ? -0.531 -27.922 -13.156 1 54.81 162 ALA B O 1
#

Foldseek 3Di:
DLVVLLVVLLVLLLVLLVVLLVLLCCCLPPVLVVLLPDPALVVSLVVVVVSVVVSCVSLVVSLVSNLVSLVVSQVSDDPVPRDCLSVVLSVLSVVLVVLCVVPQVVLNVVLVVQCVVQPRVRRDSVVSSVSSVSSSVSSVSSSVSSVVSSVSSVVVVVVVVD/DLVVLLVVLLVLLLVLLVVLLVLLVCCLPPVLVVLLPDPALVVSLVSVVVSVVVSCVSLVVSLVSNLVSLVVSQVSDDPVLRDCLSVVLSVLSVVLVVLCVVPQVVLNVVLVVQCVVLPRVRRDSVVSSVSSVSSSVSSVSSSVSSVVSSVSSVVVVVVVVD

Sequence (324 aa):
MARPFIAVTKFVGVCSLGLLTGLSFGASFASIKALLTLPSAPAAHRSFTALTNRLTAITTPLTILATLSLITSYTLSPRRFKHPYLLFTAALPLLSAGYAQVVLAPKAARMQRLLTENGERGVNGEELRDGIVEWEEASWGVVGLCGVGFGMGVVGIWGDCAMARPFIAVTKFVGVCSLGLLTGLSFGASFASIKALLTLPSAPAAHRSFTALTNRLTAITTPLTILATLSLITSYTLSPRRFKHPYLLFTAALPLLSAGYAQVVLAPKAARMQRLLTENGERGVNGEELRDGIVEWEEASWGVVGLCGVGFGMGVVGIWGDCA

Secondary structure (DSSP, 8-state):
-HHHHHHHHHHHHHHHHHHHHHHHHHIIIIIHHHHTT-S-HHHHHHHHHHHHHHHHHHHHHHHHHHHHHHHHHHHHS-GGG--THHHHHHHHHHHHHHHIIIIIHHHHHHHHHHHHHH-TTTS-HHHHHHHHHHHHHHHHHHHHHHHHHHHHHHHHHHHTT-/-HHHHHHHHHHHHHHHHHHHHHHHHHIIIIIHHHHTT-S-HHHHHHHHHHHHHHHHHHHHHHHHHHHHHHHHHHHHS-GGG--THHHHHHHHHHHHHHHIIIIIHHHHHHHHHHHHHH-TTTS-HHHHHHHHHHHHHHHHHHHHHHHHHHHHHHHHHHHTT-

Radius of gyration: 21.24 Å; Cα contacts (8 Å, |Δi|>4): 442; chains: 2; bounding box: 44×63×49 Å

pLDDT: mean 90.83, std 8.22,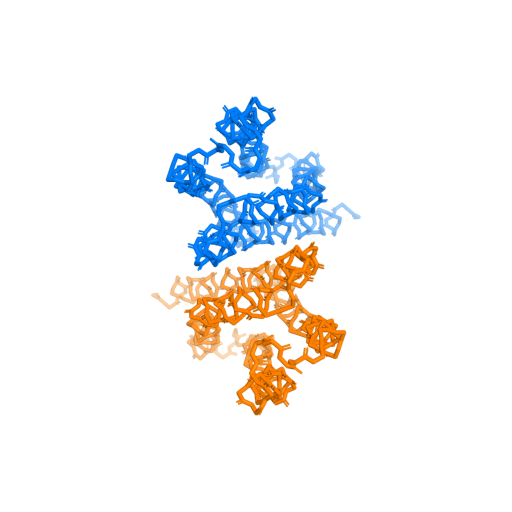 range [48.28, 97.81]

InterPro domains:
  IPR051668 Autophagy-related protein 33 [PTHR37278] (1-103)

Solvent-accessible surface area (backbone atoms only — not comparable to full-atom values): 15524 Å² total; per-residue (Å²): 125,64,61,64,54,36,50,50,26,41,49,50,14,38,52,29,27,23,30,46,21,9,29,39,42,36,40,49,67,18,47,54,55,20,41,69,69,50,90,46,43,58,60,29,50,52,34,48,51,44,26,54,52,41,42,49,66,52,45,50,57,34,37,51,48,16,26,52,24,20,47,49,24,44,71,67,34,50,82,92,62,49,54,70,63,38,57,56,36,25,45,24,41,54,49,26,52,50,46,42,57,69,59,44,44,57,51,55,50,51,50,52,47,47,37,69,76,44,32,74,90,60,39,60,44,67,61,51,48,49,46,52,51,51,43,40,62,55,41,50,55,39,23,48,34,21,39,52,22,26,53,49,37,55,51,48,48,47,52,72,35,102,125,63,62,64,53,36,51,49,26,42,51,51,12,35,53,28,28,22,30,48,20,9,27,41,41,34,40,48,68,16,47,54,54,20,40,69,68,49,91,46,44,57,60,29,48,52,35,47,53,44,26,54,52,42,43,49,67,52,45,50,58,34,35,52,47,17,27,53,24,21,46,49,24,42,72,68,34,52,82,92,62,49,53,69,64,37,56,57,35,25,44,24,42,52,48,26,52,50,47,40,57,70,59,43,46,56,50,55,49,50,50,52,48,48,37,70,75,44,32,75,88,59,38,60,44,66,62,54,48,50,46,51,52,52,44,40,62,55,42,49,56,39,24,50,33,21,39,52,23,24,51,50,36,56,51,49,47,46,52,72,35,102

=== Feature glossary ===
Key to the feature types in this record:

pLDDT. pLDDT is the predicted lDDT-Cα score: AlphaFold's confidence that the local environment of each residue (all inter-atomic distances within 15 Å) is correctly placed. It is a per-residue number between 0 and 100, with higher meaning more reliable.

Radius of gyration, Cα contacts, bounding box. The geometric summary reports three shape descriptors. Rg (radius of gyration) measures how spread out the Cα atoms are about their centre of mass; compact globular proteins have small Rg, elongated or unfolded ones large. Cα contacts (<8 Å, |i−j|>4) count long-range residue pairs in spatial proximity — high for tightly packed folds, near zero for rods or random coil. The bounding-box extents give the protein's footprint along x, y, z in Å.

Backbone torsions (φ/ψ). Backbone dihedral angles. Every residue except chain termini has a φ (preceding-C → N → Cα → C) and a ψ (N → Cα → C → next-N). They are reported in degrees following the IUPAC sign convention. Secondary structure is essentially a statement about which (φ, ψ) basin each residue occupies.

Contact-map, Ramachandran, and PAE plots. Plot images: a contact map (which residues are close in 3D, as an N×N binary image), a Ramachandran scatter (backbone torsion angles, revealing secondary-structure composition at a glance), and — for AlphaFold structures — a PAE heatmap (pairwise prediction confidence).

Predicted aligned error. Predicted Aligned Error (PAE) is an AlphaFold confidence matrix: entry (i, j) is the expected error in the position of residue j, in ångströms, when the prediction is superimposed on the true structure at residue i. Low PAE within a block of residues means that block is internally rigid and well-predicted; high PAE between two blocks means their relative placement is uncertain even if each block individually is confident.

Secondary structure (3-state, P-SEA). Three-state secondary structure (P-SEA) collapses the eight DSSP clas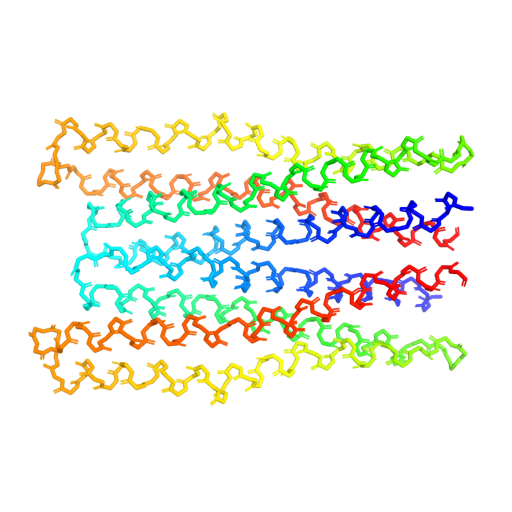ses into helix (a), strand (b), and coil (c). P-SEA assigns these from Cα geometry alone — distances and angles — without requiring backbone oxygens, so it works on any Cα trace.

Solvent-accessible surface area. Solvent-accessible surface area (SASA) is the area in Å² traced out by the centre of a 1.4 Å probe sphere (a water molecule) rolled over the protein's van der Waals surface (Shrake–Rupley / Lee–Richards construction). Buried residues have near-zero SASA; fully exposed residues can exceed 200 Å². The total SASA scales roughly with the number of surface residues.

Foldseek 3Di. The Foldseek 3Di string encodes local tertiary geometry as a 20-letter alphabet — one character per residue — derived from the relative positions of nearby Cα atoms. Unlike the amino-acid sequence, 3Di is a direct function of the 3D structure, so two proteins with the same fold have similar 3Di strings even at low sequence identity.

B-factor. For experimental (PDB) structures, the B-factor (temperature factor) quantifies the positional spread of each atom in the crystal — a combination of thermal vibration and static disorder — in units of Å². High B-factors mark flexible loops or poorly resolved regions; low B-factors mark the rigid, well-ordered core.

mmCIF coordinates. The mmCIF block holds the 3D Cartesian coordinates of each backbone atom (N, Cα, C, O) in ångströms. mmCIF is the PDB's canonical archive format — a tagged-loop text representation of the atomic model.

InterPro / GO / CATH / organism. Functional annotations link the protein to curated databases. InterPro entries identify conserved domains and families by matching the sequence against member-database signatures (Pfam, PROSITE, CDD, …). Gene Ontology (GO) terms describe molecular function, biological process, and cellular component in a controlled vocabulary. CATH places the structure in a hierarchical fold classification (Class/Architecture/Topology/Homologous-superfamily). The organism is the source species.

Rendered structure images. Structure images are PyMOL renders from six orthogonal camera directions. Cartoon representation draws helices as coils and strands as arrows; sticks shows the backbone as bonds; surface shows the solvent-excluded envelope. Rainbow coloring maps sequence position to hue (blue→red, N→C); chain coloring assigns a distinct color per polypeptide.

Sequence. This is the polypeptide sequence — one letter per residue, N-terminus first. Length ranges from a few dozen residues for small domains to over a thousand for large multi-domain proteins.

Secondary structure (8-state, DSSP). The SS8 string is DSSP's per-residue secondary-structure call. α-helix (H) means an i→i+4 H-bond ladder; β-strand (E) means the residue participates in a β-sheet; 3₁₀ (G) and π (I) are tighter and wider helices; T/S are turns/bends; '-' is loop.

Nearest PDB structures. Structural nearest neighbors (via Foldseek easy-search vs the PDB). Reported per hit: target PDB id, E-value, and alignment TM-score. A TM-score above ~0.5 is the conventional threshold for 'same fold'.